Protein AF-A0A954GP31-F1 (afdb_monomer)

Solvent-accessible surface area (backbone atoms only — not comparable to full-atom values): 22226 Å² total; per-residue (Å²): 92,55,53,73,66,52,42,53,51,52,16,39,52,49,5,52,52,49,11,47,42,32,28,78,72,67,70,42,54,67,68,56,10,49,51,20,10,52,36,6,24,53,21,21,49,54,45,53,53,44,41,41,86,46,73,65,18,46,51,49,38,48,52,49,20,61,49,50,30,76,38,29,45,73,50,51,31,61,75,70,72,47,69,91,47,71,67,55,47,52,52,48,38,52,51,44,22,52,44,38,46,50,50,47,38,54,51,39,60,71,71,47,47,85,83,34,56,49,41,19,48,58,41,30,50,40,54,12,45,54,39,29,74,23,38,84,62,90,47,68,70,60,23,48,46,40,7,47,22,20,26,52,10,26,46,52,32,35,53,46,31,39,61,53,28,55,38,74,71,71,97,51,77,44,70,41,97,66,46,82,49,35,77,25,82,71,59,96,49,66,67,61,39,54,51,51,52,52,50,34,56,53,45,53,50,52,52,35,50,76,69,65,71,56,82,51,97,59,57,68,58,52,54,57,56,62,74,64,58,82,82,81,81,80,86,87,84,87,85,91,79,83,90,80,81,85,90,83,83,93,82,79,88,87,80,83,91,83,85,90,86,86,88,87,84,86,88,86,91,86,88,89,85,90,84,91,82,91,86,92,86,85,88,80,85,82,82,90,75,89,78,86,82,80,80,81,80,85,74,84,89,75,84,79,75,87,76,80,77,95,80,79,86,77,80,71,82,73,76,81,79,74,78,74,72,81,72,84,77,75,82,76,81,76,81,80,73,80,86,75,81,81,82,76,82,81,83,86,74,82,85,81,90,73,91,133

Mean predicted aligned error: 19.65 Å

Sequence (356 aa):
MASYREHVTFSSLLGVGYGALAVFGAGYTPQQGLLAGCLAGIGGMLPDLDLPTGKPGKEIFSLTAAVAPLILVGRVLKAFQLPNDAETTMLCVVVMYLAIRYGMAALVARFSSHRGMFHSIPALIIAGELVYLGYPSGLTTVKLLMGGGVAIGFLSHLILDEIWSIRWNGVVPDLKKSSGTAMKFVGEKFVPNALTFAILATASFFVLDEAGLLTRPGDASSNMAEESAPQEATSDAPLLRQATLPEEFLDAPATSLGAPHAEMQTPDVLLPTETELGAPSPSTPPLFQPTPATRPVPAPTTIPEPTPSLENVFSVPRPSRTVEQPTPIAPEPMPQQPIVPMQIPMNGGSPDLRQL

pLDDT: mean 72.19, std 23.64, range [29.06, 98.38]

Nearest PDB structures (foldseek):
  6iz0-assembly1_A  TM=1.833E-01  e=8.874E-01  Gallus gallus

Foldseek 3Di:
DPDPVCLLVQQLVVLLVLLCCCCPVVPDDNVLSNLLSVLSSLLSLQLVCLPLPDPSVLVNLLVCLQVVLVLALVVVCVVVVHDPDPVRSVVSSVVSSCCSNPVVSVVSVVPGDVLFCSLELLVLLLQLLSQLVRHPDLDSVSSNSNSVSSSNSNVSNLVVVQVVQWDPPDPDIDGDPCHPSNHDLAGPDPVSNVVSVVSSVVSVVVNCVSVVVDDDPCNVVVVVVVVPDDDDDDDDDDDDDDDDDDDDDPDDDDDDDDDDDDDDDDDDDDDDDDDDDDDDDDDDDDDDDDDDDDDDDDDDDDDDDDDDDPPPDDPPPDPPPPPDDPDPDDDDDDDDDPDDDDDDPPPDDDDDPDDD

Radius of gyration: 43.59 Å; Cα contacts (8 Å, |Δi|>4): 306; chains: 1; bounding box: 98×84×168 Å

Structure (mmCIF, N/CA/C/O backbone):
data_AF-A0A954GP31-F1
#
_entry.id   AF-A0A954GP31-F1
#
loop_
_atom_site.group_PDB
_atom_site.id
_atom_site.type_symbol
_atom_site.label_atom_id
_atom_site.label_alt_id
_atom_site.label_comp_id
_atom_site.label_asym_id
_atom_site.label_entity_id
_atom_site.label_seq_id
_atom_site.pdbx_PDB_ins_code
_atom_site.Cartn_x
_atom_site.Cartn_y
_atom_site.Cartn_z
_atom_site.occupancy
_atom_site.B_iso_or_equiv
_atom_site.auth_seq_id
_atom_site.auth_comp_id
_atom_site.auth_asym_id
_atom_site.auth_atom_id
_atom_site.pdbx_PDB_model_num
ATOM 1 N N . MET A 1 1 ? 16.078 1.831 -12.144 1.00 59.56 1 MET A N 1
ATOM 2 C CA . MET A 1 1 ? 16.422 1.013 -10.963 1.00 59.56 1 MET A CA 1
ATOM 3 C C . MET A 1 1 ? 17.597 1.639 -10.292 1.00 59.56 1 MET A C 1
ATOM 5 O O . MET A 1 1 ? 18.723 1.509 -10.767 1.00 59.56 1 MET A O 1
ATOM 9 N N . ALA A 1 2 ? 17.257 2.371 -9.237 1.00 67.25 2 ALA A N 1
ATOM 10 C CA . ALA A 1 2 ? 18.163 2.653 -8.143 1.00 67.25 2 ALA A CA 1
ATOM 11 C C . ALA A 1 2 ? 18.519 1.312 -7.465 1.00 67.25 2 ALA A C 1
ATOM 13 O O . ALA A 1 2 ? 17.917 0.270 -7.759 1.00 67.25 2 ALA A O 1
ATOM 14 N N . SER A 1 3 ? 19.501 1.289 -6.571 1.00 82.25 3 SER A N 1
ATOM 15 C CA . SER A 1 3 ? 19.731 0.087 -5.768 1.00 82.25 3 SER A CA 1
ATOM 16 C C . SER A 1 3 ? 18.599 -0.113 -4.753 1.00 82.25 3 SER A C 1
ATOM 18 O O . SER A 1 3 ? 18.007 0.846 -4.259 1.00 82.25 3 SER A O 1
ATOM 20 N N . TYR A 1 4 ? 18.326 -1.364 -4.367 1.00 82.88 4 TYR A N 1
ATOM 21 C CA . TYR A 1 4 ? 17.371 -1.681 -3.290 1.00 82.88 4 TYR A CA 1
ATOM 22 C C . TYR A 1 4 ? 17.639 -0.854 -2.015 1.00 82.88 4 TYR A C 1
ATOM 24 O O . TYR A 1 4 ? 16.714 -0.376 -1.366 1.00 82.88 4 TYR A O 1
ATOM 32 N N . ARG A 1 5 ? 18.917 -0.591 -1.701 1.00 88.31 5 ARG A N 1
ATOM 33 C CA . ARG A 1 5 ? 19.320 0.243 -0.558 1.00 88.31 5 ARG A CA 1
ATOM 34 C C . ARG A 1 5 ? 18.933 1.713 -0.730 1.00 88.31 5 ARG A C 1
ATOM 36 O O . ARG A 1 5 ? 18.537 2.330 0.256 1.00 88.31 5 ARG A O 1
ATOM 43 N N . GLU A 1 6 ? 19.030 2.270 -1.937 1.00 89.62 6 GLU A N 1
ATOM 44 C CA . GLU A 1 6 ? 18.564 3.634 -2.231 1.00 89.62 6 GLU A CA 1
ATOM 45 C C . GLU A 1 6 ? 17.048 3.738 -2.054 1.00 89.62 6 GLU A C 1
ATOM 47 O O . GLU A 1 6 ? 16.594 4.625 -1.333 1.00 89.62 6 GLU A O 1
ATOM 52 N N . HIS A 1 7 ? 16.278 2.795 -2.612 1.00 90.12 7 HIS A N 1
ATOM 53 C CA . HIS A 1 7 ? 14.824 2.755 -2.437 1.00 90.12 7 HIS A CA 1
ATOM 54 C C . HIS A 1 7 ? 14.440 2.669 -0.947 1.00 90.12 7 HIS A C 1
ATOM 56 O O . HIS A 1 7 ? 13.667 3.508 -0.471 1.00 90.12 7 HIS A O 1
ATOM 62 N N . VAL A 1 8 ? 14.999 1.712 -0.186 1.00 91.31 8 VAL A N 1
ATOM 63 C CA . VAL A 1 8 ? 14.735 1.548 1.264 1.00 91.31 8 VAL A CA 1
ATOM 64 C C . VAL A 1 8 ? 15.058 2.832 2.029 1.00 91.31 8 VAL A C 1
ATOM 66 O O . VAL A 1 8 ? 14.247 3.294 2.829 1.00 91.31 8 VAL A O 1
ATOM 69 N N . THR A 1 9 ? 16.220 3.436 1.774 1.00 93.88 9 THR A N 1
ATOM 70 C CA . THR A 1 9 ? 16.665 4.636 2.498 1.00 93.88 9 THR A CA 1
ATOM 71 C C . THR A 1 9 ? 15.776 5.837 2.173 1.00 93.88 9 THR A C 1
ATOM 73 O O . THR A 1 9 ? 15.324 6.530 3.082 1.00 93.88 9 THR A O 1
ATOM 76 N N . PHE A 1 10 ? 15.480 6.065 0.889 1.00 95.19 10 PHE A N 1
ATOM 77 C CA . PHE A 1 10 ? 14.684 7.206 0.437 1.00 95.19 10 PHE A CA 1
ATOM 78 C C . PHE A 1 10 ? 13.235 7.130 0.928 1.00 95.19 10 PHE A C 1
ATOM 80 O O . PHE A 1 10 ? 12.738 8.092 1.509 1.00 95.19 10 PHE A O 1
ATOM 87 N N . SER A 1 11 ? 12.585 5.971 0.779 1.00 94.94 11 SER A N 1
ATOM 88 C CA . SER A 1 11 ? 11.214 5.757 1.265 1.00 94.94 11 SER A CA 1
ATOM 89 C C . SER A 1 11 ? 11.116 5.831 2.791 1.00 94.94 11 SER A C 1
ATOM 91 O O . SER A 1 11 ? 10.161 6.407 3.304 1.00 94.94 11 SER A O 1
ATOM 93 N N . SER A 1 12 ? 12.115 5.334 3.532 1.00 95.62 12 SER A N 1
ATOM 94 C CA . SER A 1 12 ? 12.140 5.432 4.999 1.00 95.62 12 SER A CA 1
ATOM 95 C C . SER A 1 12 ? 12.287 6.880 5.476 1.00 95.62 12 SER A C 1
ATOM 97 O O . SER A 1 12 ? 11.551 7.308 6.363 1.00 95.62 12 SER A O 1
ATOM 99 N N . LEU A 1 13 ? 13.189 7.662 4.869 1.00 97.69 13 LEU A N 1
ATOM 100 C CA . LEU A 1 13 ? 13.347 9.089 5.176 1.00 97.69 13 LEU A CA 1
ATOM 101 C C . LEU A 1 13 ? 12.087 9.888 4.820 1.00 97.69 13 LEU A C 1
ATOM 103 O O . LEU A 1 13 ? 11.625 10.704 5.619 1.00 97.69 13 LEU A O 1
ATOM 107 N N . LEU A 1 14 ? 11.497 9.615 3.654 1.00 97.81 14 LEU A N 1
ATOM 108 C CA . LEU A 1 14 ? 10.225 10.203 3.244 1.00 97.81 14 LEU A CA 1
ATOM 109 C C . LEU A 1 14 ? 9.089 9.813 4.203 1.00 97.81 14 LEU A C 1
ATOM 111 O O . LEU A 1 14 ? 8.265 10.659 4.532 1.00 97.81 14 LEU A O 1
ATOM 115 N N . GLY A 1 15 ? 9.073 8.578 4.709 1.00 97.69 15 GLY A N 1
ATOM 116 C CA . GLY A 1 15 ? 8.107 8.117 5.703 1.00 97.69 15 GLY A CA 1
ATOM 117 C C . GLY A 1 15 ? 8.230 8.845 7.041 1.00 97.69 15 GLY A C 1
ATOM 118 O O . GLY A 1 15 ? 7.219 9.279 7.591 1.00 97.69 15 GLY A O 1
ATOM 119 N N . VAL A 1 16 ? 9.453 9.080 7.529 1.00 98.06 16 VAL A N 1
ATOM 120 C CA . VAL A 1 16 ? 9.691 9.927 8.715 1.00 98.06 16 VAL A CA 1
ATOM 121 C C . VAL A 1 16 ? 9.171 11.349 8.480 1.00 98.06 16 VAL A C 1
ATOM 123 O O . VAL A 1 16 ? 8.457 11.883 9.328 1.00 98.06 16 VAL A O 1
ATOM 126 N N . GLY A 1 17 ? 9.460 11.940 7.315 1.00 98.19 17 GLY A N 1
ATOM 127 C CA . GLY A 1 17 ? 8.950 13.262 6.938 1.00 98.19 17 GLY A CA 1
ATOM 128 C C . GLY A 1 17 ? 7.420 13.320 6.855 1.00 98.19 17 GLY A C 1
ATOM 129 O O . GLY A 1 17 ? 6.811 14.245 7.387 1.00 98.19 17 GLY A O 1
ATOM 130 N N . TYR A 1 18 ? 6.789 12.310 6.250 1.00 98.38 18 TYR A N 1
ATOM 131 C CA . TYR A 1 18 ? 5.335 12.205 6.121 1.00 98.38 18 TYR A CA 1
ATOM 132 C C . TYR A 1 18 ? 4.646 12.059 7.483 1.00 98.38 18 TYR A C 1
ATOM 134 O O . TYR A 1 18 ? 3.689 12.775 7.773 1.00 98.38 18 TYR A O 1
ATOM 142 N N . GLY A 1 19 ? 5.171 11.188 8.351 1.00 98.06 19 GLY A N 1
ATOM 143 C CA . GLY A 1 19 ? 4.662 11.010 9.708 1.00 98.06 19 GLY A CA 1
ATOM 144 C C . GLY A 1 19 ? 4.814 12.267 10.566 1.00 98.06 19 GLY A C 1
ATOM 145 O O . GLY A 1 19 ? 3.869 12.661 11.248 1.00 98.06 19 GLY A O 1
ATOM 146 N N . ALA A 1 20 ? 5.960 12.951 10.484 1.00 98.19 20 ALA A N 1
ATOM 147 C CA . ALA A 1 20 ? 6.176 14.222 11.173 1.00 98.19 20 ALA A CA 1
ATOM 148 C C . ALA A 1 20 ? 5.228 15.324 10.665 1.00 98.19 20 ALA A C 1
ATOM 150 O O . ALA A 1 20 ? 4.632 16.036 11.472 1.00 98.19 20 ALA A O 1
ATOM 151 N N . LEU A 1 21 ? 5.029 15.433 9.346 1.00 98.06 21 LEU A N 1
ATOM 152 C CA . LEU A 1 21 ? 4.086 16.382 8.749 1.00 98.06 21 LEU A CA 1
ATOM 153 C C . LEU A 1 21 ? 2.638 16.093 9.173 1.00 98.06 21 LEU A C 1
ATOM 155 O O . LEU A 1 21 ? 1.889 17.027 9.449 1.00 98.06 21 LEU A O 1
ATOM 159 N N . ALA A 1 22 ? 2.251 14.820 9.285 1.00 98.00 22 ALA A N 1
ATOM 160 C CA . ALA A 1 22 ? 0.932 14.439 9.778 1.00 98.00 22 ALA A CA 1
ATOM 161 C C . ALA A 1 22 ? 0.698 14.931 11.220 1.00 98.00 22 ALA A C 1
ATOM 163 O O . ALA A 1 22 ? -0.331 15.544 11.497 1.00 98.00 22 ALA A O 1
ATOM 164 N N . VAL A 1 23 ? 1.660 14.727 12.127 1.00 98.25 23 VAL A N 1
ATOM 165 C CA . VAL A 1 23 ? 1.528 15.167 13.528 1.00 98.25 23 VAL A CA 1
ATOM 166 C C . VAL A 1 23 ? 1.583 16.691 13.644 1.00 98.25 23 VAL A C 1
ATOM 168 O O . VAL A 1 23 ? 0.653 17.307 14.158 1.00 98.25 23 VAL A O 1
ATOM 171 N N . PHE A 1 24 ? 2.658 17.314 13.157 1.00 98.06 24 PHE A N 1
ATOM 172 C CA . PHE A 1 24 ? 2.945 18.726 13.427 1.00 98.06 24 PHE A CA 1
ATOM 173 C C . PHE A 1 24 ? 2.285 19.700 12.444 1.00 98.06 24 PHE A C 1
ATOM 175 O O . PHE A 1 24 ? 2.035 20.844 12.809 1.00 98.06 24 PHE A O 1
ATOM 182 N N . GLY A 1 25 ? 2.014 19.272 11.207 1.00 96.81 25 GLY A N 1
ATOM 183 C CA . GLY A 1 25 ? 1.403 20.111 10.169 1.00 96.81 25 GLY A CA 1
ATOM 184 C C . GLY A 1 25 ? -0.104 19.908 9.996 1.00 96.81 25 GLY A C 1
ATOM 185 O O . GLY A 1 25 ? -0.793 20.850 9.619 1.00 96.81 25 GLY A O 1
ATOM 186 N N . ALA A 1 26 ? -0.620 18.705 10.273 1.00 96.19 26 ALA A N 1
ATOM 187 C CA . ALA A 1 26 ? -2.034 18.361 10.079 1.00 96.19 26 ALA A CA 1
ATOM 188 C C . ALA A 1 26 ? -2.777 17.943 11.367 1.00 96.19 26 ALA A C 1
ATOM 190 O O . ALA A 1 26 ? -3.968 17.646 11.307 1.00 96.19 26 ALA A O 1
ATOM 191 N N . GLY A 1 27 ? -2.111 17.938 12.528 1.00 96.62 27 GLY A N 1
ATOM 192 C CA . GLY A 1 27 ? -2.752 17.723 13.832 1.00 96.62 27 GLY A CA 1
ATOM 193 C C . GLY A 1 27 ? -3.205 16.287 14.119 1.00 96.62 27 GLY A C 1
ATOM 194 O O . GLY A 1 27 ? -4.007 16.074 15.028 1.00 96.62 27 GLY A O 1
ATOM 195 N N . TYR A 1 28 ? -2.715 15.292 13.371 1.00 98.06 28 TYR A N 1
ATOM 196 C CA . TYR A 1 28 ? -2.981 13.885 13.679 1.00 98.06 28 TYR A CA 1
ATOM 197 C C . TYR A 1 28 ? -2.263 13.448 14.963 1.00 98.06 28 TYR A C 1
ATOM 199 O O . TYR A 1 28 ? -1.236 14.002 15.355 1.00 98.06 28 TYR A O 1
ATOM 207 N N . THR A 1 29 ? -2.770 12.399 15.614 1.00 98.06 29 THR A N 1
ATOM 208 C CA . THR A 1 29 ? -2.121 11.857 16.820 1.00 98.06 29 THR A CA 1
ATOM 209 C C . THR A 1 29 ? -0.717 11.307 16.508 1.00 98.06 29 THR A C 1
ATOM 211 O O . THR A 1 29 ? -0.494 10.800 15.401 1.00 98.06 29 THR A O 1
ATOM 214 N N . PRO A 1 30 ? 0.230 11.315 17.470 1.00 98.06 30 PRO A N 1
ATOM 215 C CA . PRO A 1 30 ? 1.564 10.740 17.278 1.00 98.06 30 PRO A CA 1
ATOM 216 C C . PRO A 1 30 ? 1.549 9.287 16.784 1.00 98.06 30 PRO A C 1
ATOM 218 O O . PRO A 1 30 ? 2.370 8.905 15.955 1.00 98.06 30 PRO A O 1
ATOM 221 N N . GLN A 1 31 ? 0.580 8.488 17.238 1.00 97.94 31 GLN A N 1
ATOM 222 C CA . GLN A 1 31 ? 0.387 7.100 16.818 1.00 97.94 31 GLN A CA 1
ATOM 223 C C . GLN A 1 31 ? -0.055 7.010 15.351 1.00 97.94 31 GLN A C 1
ATOM 225 O O . GLN A 1 31 ? 0.470 6.189 14.602 1.00 97.94 31 GLN A O 1
ATOM 230 N N . GLN A 1 32 ? -0.988 7.868 14.920 1.00 97.75 32 GLN A N 1
ATOM 231 C CA . GLN A 1 32 ? -1.423 7.934 13.522 1.00 97.75 32 GLN A CA 1
ATOM 232 C C . GLN A 1 32 ? -0.281 8.377 12.604 1.00 97.75 32 GLN A C 1
ATOM 234 O O . GLN A 1 32 ? -0.061 7.743 11.577 1.00 97.75 32 GLN A O 1
ATOM 239 N N . GLY A 1 33 ? 0.473 9.414 12.982 1.00 98.12 33 GLY A N 1
ATOM 240 C CA . GLY A 1 33 ? 1.629 9.873 12.209 1.00 98.12 33 GLY A CA 1
ATOM 241 C C . GLY A 1 33 ? 2.740 8.825 12.116 1.00 98.12 33 GLY A C 1
ATOM 242 O O . GLY A 1 33 ? 3.261 8.588 11.028 1.00 98.12 33 GLY A O 1
ATOM 243 N N . LEU A 1 34 ? 3.058 8.137 13.218 1.00 98.00 34 LEU A N 1
ATOM 244 C CA . LEU A 1 34 ? 4.044 7.052 13.222 1.00 98.00 34 LEU A CA 1
ATOM 245 C C . LEU A 1 34 ? 3.623 5.899 12.300 1.00 98.00 34 LEU A C 1
ATOM 247 O O . LEU A 1 34 ? 4.408 5.481 11.452 1.00 98.00 34 LEU A O 1
ATOM 251 N N . LEU A 1 35 ? 2.379 5.420 12.417 1.00 97.81 35 LEU A N 1
ATOM 252 C CA . LEU A 1 35 ? 1.856 4.353 11.559 1.00 97.81 35 LEU A CA 1
ATOM 253 C C . LEU A 1 35 ? 1.831 4.773 10.083 1.00 97.81 35 LEU A C 1
ATOM 255 O O . LEU A 1 35 ? 2.278 4.009 9.232 1.00 97.81 35 LEU A O 1
ATOM 259 N N . ALA A 1 36 ? 1.394 5.998 9.782 1.00 98.12 36 ALA A N 1
ATOM 260 C CA . ALA A 1 36 ? 1.384 6.542 8.427 1.00 98.12 36 ALA A CA 1
ATOM 261 C C . ALA A 1 36 ? 2.799 6.658 7.831 1.00 98.12 36 ALA A C 1
ATOM 263 O O . ALA A 1 36 ? 3.006 6.343 6.660 1.00 98.12 36 ALA A O 1
ATOM 264 N N . GLY A 1 37 ? 3.789 7.048 8.641 1.00 98.00 37 GLY A N 1
ATOM 265 C CA . GLY A 1 37 ? 5.194 7.099 8.242 1.00 98.00 37 GLY A CA 1
ATOM 266 C C . GLY A 1 37 ? 5.805 5.716 7.993 1.00 98.00 37 GLY A C 1
ATOM 267 O O . GLY A 1 37 ? 6.472 5.511 6.978 1.00 98.00 37 GLY A O 1
ATOM 268 N N . CYS A 1 38 ? 5.523 4.736 8.859 1.00 97.25 38 CYS A N 1
ATOM 269 C CA . CYS A 1 38 ? 5.912 3.339 8.636 1.00 97.25 38 CYS A CA 1
ATOM 270 C C . CYS A 1 38 ? 5.281 2.777 7.354 1.00 97.25 38 CYS A C 1
ATOM 272 O O . CYS A 1 38 ? 5.969 2.147 6.551 1.00 97.25 38 CYS A O 1
ATOM 274 N N . LEU A 1 39 ? 3.991 3.044 7.135 1.00 97.88 39 LEU A N 1
ATOM 275 C CA . LEU A 1 39 ? 3.274 2.652 5.925 1.00 97.88 39 LEU A CA 1
ATOM 276 C C . LEU A 1 39 ? 3.846 3.312 4.667 1.00 97.88 39 LEU A C 1
ATOM 278 O O . LEU A 1 39 ? 3.984 2.632 3.657 1.00 97.88 39 LEU A O 1
ATOM 282 N N . ALA A 1 40 ? 4.257 4.579 4.718 1.00 97.88 40 ALA A N 1
ATOM 283 C CA . ALA A 1 40 ? 4.939 5.231 3.601 1.00 97.88 40 ALA A CA 1
ATOM 284 C C . ALA A 1 40 ? 6.309 4.596 3.288 1.00 97.88 40 ALA A C 1
ATOM 286 O O . ALA A 1 40 ? 6.610 4.330 2.122 1.00 97.88 40 ALA A O 1
ATOM 287 N N . GLY A 1 41 ? 7.104 4.257 4.309 1.00 96.50 41 GLY A N 1
ATOM 288 C CA . GLY A 1 41 ? 8.362 3.523 4.121 1.00 96.50 41 GLY A CA 1
ATOM 289 C C . GLY A 1 41 ? 8.153 2.152 3.464 1.00 96.50 41 GLY A C 1
ATOM 290 O O . GLY A 1 41 ? 8.795 1.830 2.466 1.00 96.50 41 GLY A O 1
ATOM 291 N N . ILE A 1 42 ? 7.191 1.369 3.963 1.00 95.75 42 ILE A N 1
ATOM 292 C CA . ILE A 1 42 ? 6.813 0.065 3.386 1.00 95.75 42 ILE A CA 1
ATOM 293 C C . ILE A 1 42 ? 6.236 0.233 1.972 1.00 95.75 42 ILE A C 1
ATOM 295 O O . ILE A 1 42 ? 6.541 -0.559 1.082 1.00 95.75 42 ILE A O 1
ATOM 299 N N . GLY A 1 43 ? 5.435 1.277 1.745 1.00 95.94 43 GLY A N 1
ATOM 300 C CA . GLY A 1 43 ? 4.789 1.580 0.469 1.00 95.94 43 GLY A CA 1
ATOM 301 C C . GLY A 1 43 ? 5.785 1.765 -0.671 1.00 95.94 43 GLY A C 1
ATOM 302 O O . GLY A 1 43 ? 5.548 1.280 -1.775 1.00 95.94 43 GLY A O 1
ATOM 303 N N . GLY A 1 44 ? 6.947 2.360 -0.388 1.00 94.38 44 GLY A N 1
ATOM 304 C CA . GLY A 1 44 ? 8.041 2.460 -1.355 1.00 94.38 44 GLY A CA 1
ATOM 305 C C . GLY A 1 44 ? 8.676 1.126 -1.748 1.00 94.38 44 GLY A C 1
ATOM 306 O O . GLY A 1 44 ? 9.349 1.067 -2.773 1.00 94.38 44 GLY A O 1
ATOM 307 N N . MET A 1 45 ? 8.478 0.052 -0.978 1.00 92.81 45 MET A N 1
ATOM 308 C CA . MET A 1 45 ? 8.993 -1.286 -1.306 1.00 92.81 45 MET A CA 1
ATOM 309 C C . MET A 1 45 ? 7.984 -2.132 -2.090 1.00 92.81 45 MET A C 1
ATOM 311 O O . MET A 1 45 ? 8.367 -3.123 -2.704 1.00 92.81 45 MET A O 1
ATOM 315 N N . LEU A 1 46 ? 6.700 -1.758 -2.104 1.00 92.31 46 LEU A N 1
ATOM 316 C CA . LEU A 1 46 ? 5.646 -2.529 -2.774 1.00 92.31 46 LEU A CA 1
ATOM 317 C C . LEU A 1 46 ? 5.855 -2.763 -4.288 1.00 92.31 46 LEU A C 1
ATOM 319 O O . LEU A 1 46 ? 5.484 -3.849 -4.733 1.00 92.31 46 LEU A O 1
ATOM 323 N N . PRO A 1 47 ? 6.440 -1.847 -5.093 1.00 90.75 47 PRO A N 1
ATOM 324 C CA . PRO A 1 47 ? 6.653 -2.102 -6.525 1.00 90.75 47 PRO A CA 1
ATOM 325 C C . PRO A 1 47 ? 7.554 -3.317 -6.801 1.00 90.75 47 PRO A C 1
ATOM 327 O O . PRO A 1 47 ? 7.287 -4.096 -7.715 1.00 90.75 47 PRO A O 1
ATOM 330 N N . ASP A 1 48 ? 8.565 -3.539 -5.953 1.00 88.25 48 ASP A N 1
ATOM 331 C CA . ASP A 1 48 ? 9.543 -4.630 -6.083 1.00 88.25 48 ASP A CA 1
ATOM 332 C C . ASP A 1 48 ? 8.946 -6.032 -5.814 1.00 88.25 48 ASP A C 1
ATOM 334 O O . ASP A 1 48 ? 9.614 -7.050 -6.034 1.00 88.25 48 ASP A O 1
ATOM 338 N N . LEU A 1 49 ? 7.669 -6.122 -5.409 1.00 86.56 49 LEU A N 1
ATOM 339 C CA . LEU A 1 49 ? 6.916 -7.384 -5.360 1.00 86.56 49 LEU A CA 1
ATOM 340 C C . LEU A 1 49 ? 6.794 -8.063 -6.742 1.00 86.56 49 LEU A C 1
ATOM 342 O O . LEU A 1 49 ? 6.499 -9.253 -6.802 1.00 86.56 49 LEU A O 1
ATOM 346 N N . ASP A 1 50 ? 7.086 -7.366 -7.845 1.00 83.12 50 ASP A N 1
ATOM 347 C CA . ASP A 1 50 ? 7.204 -7.934 -9.201 1.00 83.12 50 ASP A CA 1
ATOM 348 C C . ASP A 1 50 ? 8.240 -9.090 -9.288 1.00 83.12 50 ASP A C 1
ATOM 350 O O . ASP A 1 50 ? 8.146 -9.958 -10.156 1.00 83.12 50 ASP A O 1
ATOM 354 N N . LEU A 1 51 ? 9.223 -9.152 -8.371 1.00 75.94 51 LEU A N 1
ATOM 355 C CA . LEU A 1 51 ? 10.366 -10.085 -8.431 1.00 75.94 51 LEU A CA 1
ATOM 356 C C . LEU A 1 51 ? 10.475 -11.064 -7.238 1.00 75.94 51 LEU A C 1
ATOM 358 O O . LEU A 1 51 ? 11.504 -11.108 -6.554 1.00 75.94 51 LEU A O 1
ATOM 362 N N . PRO A 1 52 ? 9.472 -11.937 -7.011 1.00 69.38 52 PRO A N 1
ATOM 363 C CA . PRO A 1 52 ? 9.392 -12.830 -5.843 1.00 69.38 52 PRO A CA 1
ATOM 364 C C . PRO A 1 52 ? 10.508 -13.882 -5.726 1.00 69.38 52 PRO A C 1
ATOM 366 O O . PRO A 1 52 ? 10.651 -14.515 -4.679 1.00 69.38 52 PRO A O 1
ATOM 369 N N . THR A 1 53 ? 11.288 -14.140 -6.779 1.00 74.94 53 THR A N 1
ATOM 370 C CA . THR A 1 53 ? 12.305 -15.208 -6.783 1.00 74.94 53 THR A CA 1
ATOM 371 C C . THR A 1 53 ? 13.636 -14.788 -6.150 1.00 74.94 53 THR A C 1
ATOM 373 O O . THR A 1 53 ? 14.334 -15.641 -5.589 1.00 74.94 53 THR A O 1
ATOM 376 N N . GLY A 1 54 ? 13.979 -13.496 -6.196 1.00 81.19 54 GLY A N 1
ATOM 377 C CA . GLY A 1 54 ? 15.212 -12.940 -5.627 1.00 81.19 54 GLY A CA 1
ATOM 378 C C . GLY A 1 54 ? 15.179 -12.817 -4.099 1.00 81.19 54 GLY A C 1
ATOM 379 O O . GLY A 1 54 ? 14.116 -12.866 -3.485 1.00 81.19 54 GLY A O 1
ATOM 380 N N . LYS A 1 55 ? 16.347 -12.623 -3.463 1.00 84.88 55 LYS A N 1
ATOM 381 C CA . LYS A 1 55 ? 16.417 -12.373 -2.007 1.00 84.88 55 LYS A CA 1
ATOM 382 C C . LYS A 1 55 ? 15.609 -11.127 -1.582 1.00 84.88 55 LYS A C 1
ATOM 384 O O . LYS A 1 55 ? 14.757 -11.299 -0.715 1.00 84.88 55 LYS A O 1
ATOM 389 N N . PRO A 1 56 ? 15.749 -9.944 -2.229 1.00 84.50 56 PRO A N 1
ATOM 390 C CA . PRO A 1 56 ? 14.989 -8.754 -1.833 1.00 84.50 56 PRO A CA 1
ATOM 391 C C . PRO A 1 56 ? 13.478 -8.953 -1.984 1.00 84.50 56 PRO A C 1
ATOM 393 O O . PRO A 1 56 ? 12.741 -8.739 -1.031 1.00 84.50 56 PRO A O 1
ATOM 396 N N . GLY A 1 57 ? 13.006 -9.486 -3.118 1.00 84.81 57 GLY A N 1
ATOM 397 C CA . GLY A 1 57 ? 11.582 -9.791 -3.302 1.00 84.81 57 GLY A CA 1
ATOM 398 C C . GLY A 1 57 ? 11.041 -10.742 -2.229 1.00 84.81 57 GLY A C 1
ATOM 399 O O . GLY A 1 57 ? 9.984 -10.491 -1.654 1.00 84.81 57 GLY A O 1
ATOM 400 N N . LYS A 1 58 ? 11.794 -11.790 -1.857 1.00 88.88 58 LYS A N 1
ATOM 401 C CA . LYS A 1 58 ? 11.418 -12.673 -0.738 1.00 88.88 58 LYS A CA 1
ATOM 402 C C . LYS A 1 58 ? 11.367 -11.956 0.608 1.00 88.88 58 LYS A C 1
ATOM 404 O O . LYS A 1 58 ? 10.560 -12.374 1.433 1.00 88.88 5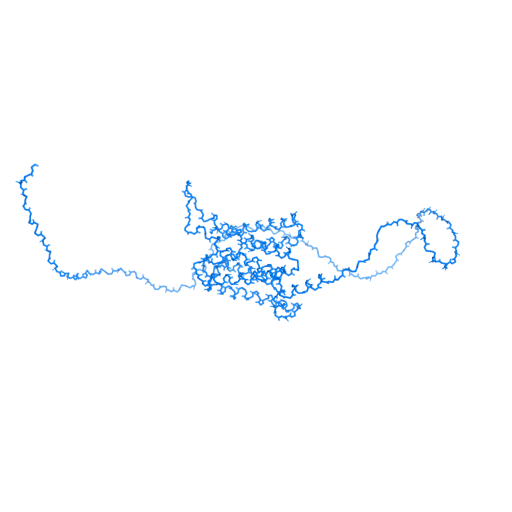8 LYS A O 1
ATOM 409 N N . GLU A 1 59 ? 12.190 -10.945 0.856 1.00 91.12 59 GLU A N 1
ATOM 410 C CA . GLU A 1 59 ? 12.147 -10.139 2.083 1.00 91.12 59 GLU A CA 1
ATOM 411 C C . GLU A 1 59 ? 10.928 -9.207 2.087 1.00 91.12 59 GLU A C 1
ATOM 413 O O . GLU A 1 59 ? 10.170 -9.199 3.057 1.00 91.12 59 GLU A O 1
ATOM 418 N N . ILE A 1 60 ? 10.654 -8.523 0.973 1.00 90.75 60 ILE A N 1
ATOM 419 C CA . ILE A 1 60 ? 9.498 -7.626 0.830 1.00 90.75 60 ILE A CA 1
ATOM 420 C C . ILE A 1 60 ? 8.188 -8.416 0.962 1.00 90.75 60 ILE A C 1
ATOM 422 O O . ILE A 1 60 ? 7.328 -8.029 1.747 1.00 90.75 60 ILE A O 1
ATOM 426 N N . PHE A 1 61 ? 8.062 -9.592 0.333 1.00 91.44 61 PHE A N 1
ATOM 427 C CA . PHE A 1 61 ? 6.906 -10.474 0.553 1.00 91.44 61 PHE A CA 1
ATOM 428 C C . PHE A 1 61 ? 6.766 -10.951 2.011 1.00 91.44 61 PHE A C 1
ATOM 430 O O . PHE A 1 61 ? 5.643 -11.205 2.438 1.00 91.44 61 PHE A O 1
ATOM 437 N N . SER A 1 62 ? 7.852 -11.090 2.789 1.00 93.00 62 SER A N 1
ATOM 438 C CA . SER A 1 62 ? 7.740 -11.376 4.234 1.00 93.00 62 SER A CA 1
ATOM 439 C C . SER A 1 62 ? 7.143 -10.187 4.977 1.00 93.00 62 SER A C 1
ATOM 441 O O . SER A 1 62 ? 6.278 -10.371 5.829 1.00 93.00 62 SER A O 1
ATOM 443 N N . LEU A 1 63 ? 7.610 -8.978 4.656 1.00 93.94 63 LEU A N 1
ATOM 444 C CA . LEU A 1 63 ? 7.180 -7.735 5.286 1.00 93.94 63 LEU A CA 1
ATOM 445 C C . LEU A 1 63 ? 5.710 -7.430 4.964 1.00 93.94 63 LEU A C 1
ATOM 447 O O . LEU A 1 63 ? 4.920 -7.189 5.874 1.00 93.94 63 LEU A O 1
ATOM 451 N N . THR A 1 64 ? 5.310 -7.545 3.694 1.00 93.88 64 THR A N 1
ATOM 452 C CA . THR A 1 64 ? 3.908 -7.429 3.272 1.00 93.88 64 THR A CA 1
ATOM 453 C C . THR A 1 64 ? 3.038 -8.501 3.930 1.00 93.88 64 THR A C 1
ATOM 455 O O . THR A 1 64 ? 1.969 -8.171 4.435 1.00 93.88 64 THR A O 1
ATOM 458 N N . ALA A 1 65 ? 3.494 -9.759 4.002 1.00 95.31 65 ALA A N 1
ATOM 459 C CA . ALA A 1 65 ? 2.757 -10.825 4.685 1.00 95.31 65 ALA A CA 1
ATOM 460 C C . ALA A 1 65 ? 2.616 -10.597 6.198 1.00 95.31 65 ALA A C 1
ATOM 462 O O . ALA A 1 65 ? 1.629 -11.043 6.770 1.00 95.31 65 ALA A O 1
ATOM 463 N N . ALA A 1 66 ? 3.560 -9.910 6.847 1.00 95.50 66 ALA A N 1
ATOM 464 C CA . ALA A 1 66 ? 3.474 -9.567 8.266 1.00 95.50 66 ALA A CA 1
ATOM 465 C C . ALA A 1 66 ? 2.540 -8.374 8.534 1.00 95.50 66 ALA A C 1
ATOM 467 O O . ALA A 1 66 ? 1.781 -8.394 9.497 1.00 95.50 66 ALA A O 1
ATOM 468 N N . VAL A 1 67 ? 2.577 -7.340 7.686 1.00 95.56 67 VAL A N 1
ATOM 469 C CA . VAL A 1 67 ? 1.856 -6.076 7.922 1.00 95.56 67 VAL A CA 1
ATOM 470 C C . VAL A 1 67 ? 0.430 -6.097 7.369 1.00 95.56 67 VAL A C 1
ATOM 472 O O . VAL A 1 67 ? -0.489 -5.626 8.036 1.00 95.56 67 VAL A O 1
ATOM 475 N N . ALA A 1 68 ? 0.205 -6.661 6.178 1.00 95.50 68 ALA A N 1
ATOM 476 C CA . ALA A 1 68 ? -1.112 -6.630 5.539 1.00 95.50 68 ALA A CA 1
ATOM 477 C C . ALA A 1 68 ? -2.224 -7.322 6.360 1.00 95.50 68 ALA A C 1
ATOM 479 O O . ALA A 1 68 ? -3.312 -6.748 6.436 1.00 95.50 68 ALA A O 1
ATOM 480 N N . PRO A 1 69 ? -2.005 -8.470 7.040 1.00 96.19 69 PRO A N 1
ATOM 481 C CA . PRO A 1 69 ? -3.021 -9.057 7.914 1.00 96.19 69 PRO A CA 1
ATOM 482 C C . PRO A 1 69 ? -3.423 -8.154 9.082 1.00 96.19 69 PRO A C 1
ATOM 484 O O . PRO A 1 69 ? -4.600 -8.106 9.415 1.00 96.19 69 PRO A O 1
ATOM 487 N N . LEU A 1 70 ? -2.488 -7.394 9.663 1.00 94.75 70 LEU A N 1
ATOM 488 C CA . LEU A 1 70 ? -2.781 -6.481 10.779 1.00 94.75 70 LEU A CA 1
ATOM 489 C C . LEU A 1 70 ? -3.713 -5.335 10.360 1.00 94.75 70 LEU A C 1
ATOM 491 O O . LEU A 1 70 ? -4.510 -4.861 11.162 1.00 94.75 70 LEU A O 1
ATOM 495 N N . ILE A 1 71 ? -3.631 -4.914 9.095 1.00 94.75 71 ILE A N 1
ATOM 496 C CA . ILE A 1 71 ? -4.539 -3.926 8.502 1.00 94.75 71 ILE A CA 1
ATOM 497 C C . ILE A 1 71 ? -5.886 -4.583 8.167 1.00 94.75 71 ILE A C 1
ATOM 499 O O . ILE A 1 71 ? -6.938 -4.036 8.476 1.00 94.75 71 ILE A O 1
ATOM 503 N N . LEU A 1 72 ? -5.855 -5.756 7.528 1.00 95.19 72 LEU A N 1
ATOM 504 C CA . LEU A 1 72 ? -7.014 -6.360 6.866 1.00 95.19 72 LEU A CA 1
ATOM 505 C C . LEU A 1 72 ? -7.878 -7.267 7.758 1.00 95.19 72 LEU A C 1
ATOM 507 O O . LEU A 1 72 ? -9.027 -7.517 7.395 1.00 95.19 72 LEU A O 1
ATOM 511 N N . VAL A 1 73 ? -7.381 -7.775 8.893 1.00 95.62 73 VAL A N 1
ATOM 512 C CA . VAL A 1 73 ? -8.073 -8.821 9.676 1.00 95.62 73 VAL A CA 1
ATOM 513 C C . VAL A 1 73 ? -9.501 -8.428 10.068 1.00 95.62 73 VAL A C 1
ATOM 515 O O . VAL A 1 73 ? -10.423 -9.204 9.835 1.00 95.62 73 VAL A O 1
ATOM 518 N N . GLY A 1 74 ? -9.732 -7.197 10.538 1.00 93.06 74 GLY A N 1
ATOM 519 C CA . GLY A 1 74 ? -11.080 -6.731 10.895 1.00 93.06 74 GLY A CA 1
ATOM 520 C C . GLY A 1 74 ? -12.059 -6.707 9.710 1.00 93.06 74 GLY A C 1
ATOM 521 O O . GLY A 1 74 ? -13.249 -6.977 9.879 1.00 93.06 74 GLY A O 1
ATOM 522 N N . ARG A 1 75 ? -11.564 -6.448 8.490 1.00 92.38 75 ARG A N 1
ATOM 523 C CA . ARG A 1 75 ? -12.362 -6.527 7.254 1.00 92.38 75 ARG A CA 1
ATOM 524 C C . ARG A 1 75 ? -12.653 -7.975 6.873 1.00 92.38 75 ARG A C 1
ATOM 526 O O . ARG A 1 75 ? -13.787 -8.276 6.517 1.00 92.38 75 ARG A O 1
ATOM 533 N N . VAL A 1 76 ? -11.663 -8.861 6.985 1.00 94.25 76 VAL A N 1
ATOM 534 C CA . VAL A 1 76 ? -11.800 -10.295 6.677 1.00 94.25 76 VAL A CA 1
ATOM 535 C C . VAL A 1 76 ? -12.790 -10.972 7.625 1.00 94.25 76 VAL A C 1
ATOM 537 O O . VAL A 1 76 ? -13.719 -11.619 7.149 1.00 94.25 76 VAL A O 1
ATOM 540 N N . LEU A 1 77 ? -12.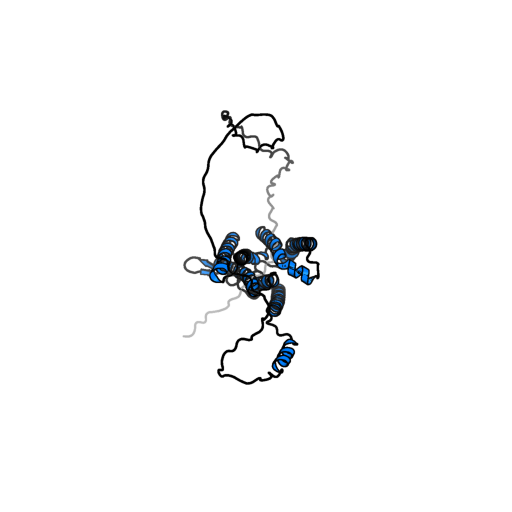674 -10.755 8.940 1.00 95.19 77 LEU A N 1
ATOM 541 C CA . LEU A 1 77 ? -13.615 -11.302 9.924 1.00 95.19 77 LEU A CA 1
ATOM 542 C C . LEU A 1 77 ? -15.060 -10.875 9.611 1.00 95.19 77 LEU A C 1
ATOM 544 O O . LEU A 1 77 ? -15.950 -11.720 9.525 1.00 95.19 77 LEU A O 1
ATOM 548 N N . LYS A 1 78 ? -15.286 -9.584 9.319 1.00 93.19 78 LYS A N 1
ATOM 549 C CA . LYS A 1 78 ? -16.603 -9.063 8.913 1.00 93.19 78 LYS A CA 1
ATOM 550 C C . LYS A 1 78 ? -17.103 -9.679 7.594 1.00 93.19 78 LYS A C 1
ATOM 552 O O . LYS A 1 78 ? -18.274 -10.046 7.497 1.00 93.19 78 LYS A O 1
ATOM 557 N N . ALA A 1 79 ? -16.232 -9.800 6.590 1.00 92.56 79 ALA A N 1
ATOM 558 C CA . ALA A 1 79 ? -16.574 -10.305 5.259 1.00 92.56 79 ALA A CA 1
ATOM 559 C C . ALA A 1 79 ? -16.958 -11.795 5.245 1.00 92.56 79 ALA A C 1
ATOM 561 O O . ALA A 1 79 ? -17.803 -12.187 4.444 1.00 92.56 79 ALA A O 1
ATOM 562 N N . PHE A 1 80 ? -16.392 -12.598 6.151 1.00 94.56 80 PHE A N 1
ATOM 563 C CA . PHE A 1 80 ? -16.712 -14.023 6.318 1.00 94.56 80 PHE A CA 1
ATOM 564 C C . PHE A 1 80 ? -17.661 -14.317 7.497 1.00 94.56 80 PHE A C 1
ATOM 566 O O . PHE A 1 80 ? -17.875 -15.481 7.824 1.00 94.56 80 PHE A O 1
ATOM 573 N N . GLN A 1 81 ? -18.221 -13.281 8.140 1.00 95.19 81 GLN A N 1
ATOM 574 C CA . GLN A 1 81 ? -19.087 -13.381 9.328 1.00 95.19 81 GLN A CA 1
ATOM 575 C C . GLN A 1 81 ? -18.457 -14.209 10.468 1.00 95.19 81 GLN A C 1
ATOM 577 O O . GLN A 1 81 ? -19.149 -14.904 11.213 1.00 95.19 81 GLN A O 1
ATOM 582 N N . LEU A 1 82 ? -17.132 -14.134 10.604 1.00 94.81 82 LEU A N 1
ATOM 583 C CA . LEU A 1 82 ? -16.386 -14.847 11.635 1.00 94.81 82 LEU A CA 1
ATOM 584 C C . LEU A 1 82 ? -16.482 -14.119 12.987 1.00 94.81 82 LEU A C 1
ATOM 586 O O . LEU A 1 82 ? -16.516 -12.883 13.016 1.00 94.81 82 LEU A O 1
ATOM 590 N N . PRO A 1 83 ? -16.479 -14.857 14.112 1.00 94.38 83 PRO A N 1
ATOM 591 C CA . PRO A 1 83 ? -16.363 -14.272 15.443 1.00 94.38 83 PRO A CA 1
ATOM 592 C C . PRO A 1 83 ? -15.114 -13.390 15.593 1.00 94.38 83 PRO A C 1
ATOM 594 O O . PRO A 1 83 ? -14.050 -13.689 15.055 1.00 94.38 83 PRO A O 1
ATOM 597 N N . ASN A 1 84 ? -15.243 -12.306 16.360 1.00 93.94 84 ASN A N 1
ATOM 598 C CA . ASN A 1 84 ? -14.143 -11.394 16.690 1.00 93.94 84 ASN A CA 1
ATOM 599 C C . ASN A 1 84 ? -13.581 -11.693 18.093 1.00 93.94 84 ASN A C 1
ATOM 601 O O . ASN A 1 84 ? -13.452 -10.802 18.932 1.00 93.94 84 ASN A O 1
ATOM 605 N N . ASP A 1 85 ? -13.329 -12.972 18.368 1.00 96.06 85 ASP A N 1
ATOM 606 C CA . ASP A 1 85 ? -12.592 -13.425 19.547 1.00 96.06 85 ASP A CA 1
ATOM 607 C C . ASP A 1 85 ? -11.077 -13.481 19.260 1.00 96.06 85 ASP A C 1
ATOM 609 O O . ASP A 1 85 ? -10.626 -13.364 18.113 1.00 96.06 85 ASP A O 1
ATOM 613 N N . ALA A 1 86 ? -10.271 -13.641 20.311 1.00 96.31 86 ALA A N 1
ATOM 614 C CA . ALA A 1 86 ? -8.816 -13.621 20.197 1.00 96.31 86 ALA A CA 1
ATOM 615 C C . ALA A 1 86 ? -8.248 -14.8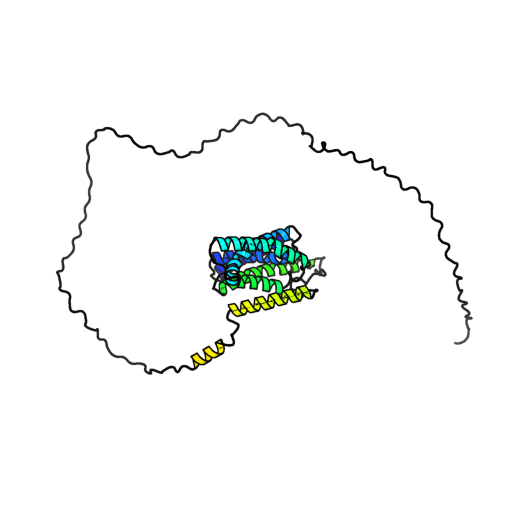25 19.422 1.00 96.31 86 ALA A C 1
ATOM 617 O O . ALA A 1 86 ? -7.292 -14.659 18.664 1.00 96.31 86 ALA A O 1
ATOM 618 N N . GLU A 1 87 ? -8.829 -16.015 19.576 1.00 97.50 87 GLU A N 1
ATOM 619 C CA . GLU A 1 87 ? -8.345 -17.257 18.964 1.00 97.50 87 GLU A CA 1
ATOM 620 C C . GLU A 1 87 ? -8.612 -17.256 17.453 1.00 97.50 87 GLU A C 1
ATOM 622 O O . GLU A 1 87 ? -7.692 -17.467 16.656 1.00 97.50 87 GLU A O 1
ATOM 627 N N . THR A 1 88 ? -9.837 -16.908 17.049 1.00 96.75 88 THR A N 1
ATOM 628 C CA . THR A 1 88 ? -10.243 -16.716 15.651 1.00 96.75 88 THR A CA 1
ATOM 629 C C . THR A 1 88 ? -9.423 -15.608 14.990 1.00 96.75 88 THR A C 1
ATOM 631 O O . THR A 1 88 ? -8.937 -15.786 13.871 1.00 96.75 88 THR A O 1
ATOM 634 N N . THR A 1 89 ? -9.187 -14.489 15.685 1.00 96.19 89 THR A N 1
ATOM 635 C CA . THR A 1 89 ? -8.366 -13.380 15.167 1.00 96.19 89 THR A CA 1
ATOM 636 C C . THR A 1 89 ? -6.911 -13.801 14.952 1.00 96.19 89 THR A C 1
ATOM 638 O O . THR A 1 89 ? -6.358 -13.562 13.875 1.00 96.19 89 THR A O 1
ATOM 641 N N . MET A 1 90 ? -6.284 -14.467 15.931 1.00 96.88 90 MET A N 1
ATOM 642 C CA . MET A 1 90 ? -4.909 -14.968 15.803 1.00 96.88 90 MET A CA 1
ATOM 643 C C . MET A 1 90 ? -4.782 -15.990 14.669 1.00 96.88 90 MET A C 1
ATOM 645 O O . MET A 1 90 ? -3.876 -15.876 13.839 1.00 96.88 90 MET A O 1
ATOM 649 N N . LEU A 1 91 ? -5.705 -16.954 14.586 1.00 97.44 91 LEU A N 1
ATOM 650 C CA . LEU A 1 91 ? -5.712 -17.954 13.520 1.00 97.44 91 LEU A CA 1
ATOM 651 C C . LEU A 1 91 ? -5.899 -17.303 12.143 1.00 97.44 91 LEU A C 1
ATOM 653 O O . LEU A 1 91 ? -5.172 -17.639 11.208 1.00 97.44 91 LEU A O 1
ATOM 657 N N . CYS A 1 92 ? -6.807 -16.329 12.024 1.00 97.12 92 CYS A N 1
ATOM 658 C CA . CYS A 1 92 ? -7.019 -15.574 10.792 1.00 97.12 92 CYS A CA 1
ATOM 659 C C . CYS A 1 92 ? -5.740 -14.843 10.353 1.00 97.12 92 CYS A C 1
ATOM 661 O O . CYS A 1 92 ? -5.344 -14.955 9.193 1.00 97.12 92 CYS A O 1
ATOM 663 N N . VAL A 1 93 ? -5.039 -14.162 11.269 1.00 97.25 93 VAL A N 1
ATOM 664 C CA . VAL A 1 93 ? -3.756 -13.495 10.974 1.00 97.25 93 VAL A CA 1
ATOM 665 C C . VAL A 1 93 ? -2.697 -14.492 10.489 1.00 97.25 93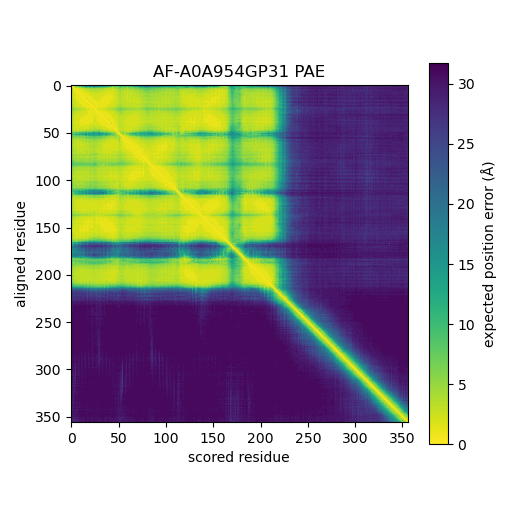 VAL A C 1
ATOM 667 O O . VAL A 1 93 ? -2.022 -14.216 9.497 1.00 97.25 93 VAL A O 1
ATOM 670 N N . VAL A 1 94 ? -2.577 -15.667 11.118 1.00 97.75 94 VAL A N 1
ATOM 671 C CA . VAL A 1 94 ? -1.632 -16.719 10.693 1.00 97.75 94 VAL A CA 1
ATOM 672 C C . VAL A 1 94 ? -1.985 -17.268 9.307 1.00 97.75 94 VAL A C 1
ATOM 674 O O . VAL A 1 94 ? -1.111 -17.368 8.445 1.00 97.75 94 VAL A O 1
ATOM 677 N N . VAL A 1 95 ? -3.258 -17.584 9.051 1.00 97.69 95 VAL A N 1
ATOM 678 C CA . VAL A 1 95 ? -3.722 -18.072 7.741 1.00 97.69 95 VAL A CA 1
ATOM 679 C C . VAL A 1 95 ? -3.469 -17.028 6.652 1.00 97.69 95 VAL A C 1
ATOM 681 O O . VAL A 1 95 ? -2.939 -17.366 5.593 1.00 97.69 95 VAL A O 1
ATOM 684 N N . MET A 1 96 ? -3.763 -15.753 6.919 1.00 97.38 96 MET A N 1
ATOM 685 C CA . MET A 1 96 ? -3.493 -14.652 5.992 1.00 97.38 96 MET A CA 1
ATOM 686 C C . MET A 1 96 ? -1.994 -14.450 5.747 1.00 97.38 96 MET A C 1
ATOM 688 O O . MET A 1 96 ? -1.598 -14.265 4.595 1.00 97.38 96 MET A O 1
ATOM 692 N N . TYR A 1 97 ? -1.151 -14.546 6.783 1.00 97.25 97 TYR A N 1
ATOM 693 C CA . TYR A 1 97 ? 0.305 -14.514 6.628 1.00 97.25 97 TYR A CA 1
ATOM 694 C C . TYR A 1 97 ? 0.763 -15.607 5.658 1.00 97.25 97 TYR A C 1
ATOM 696 O O . TYR A 1 97 ? 1.440 -15.305 4.679 1.00 97.25 97 TYR A O 1
ATOM 704 N N . LEU A 1 98 ? 0.360 -16.866 5.871 1.00 97.25 98 LEU A N 1
ATOM 705 C CA . LEU A 1 98 ? 0.744 -17.991 5.009 1.00 97.25 98 LEU A CA 1
ATOM 706 C C . LEU A 1 98 ? 0.219 -17.818 3.572 1.00 97.25 98 LEU A C 1
ATOM 708 O O . LEU A 1 98 ? 0.960 -18.039 2.607 1.00 97.25 98 LEU A O 1
ATOM 712 N N . ALA A 1 99 ? -1.032 -17.373 3.424 1.00 96.62 99 ALA A N 1
ATOM 713 C CA . ALA A 1 99 ? -1.664 -17.130 2.132 1.00 96.62 99 ALA A CA 1
ATOM 714 C C . ALA A 1 99 ? -0.945 -16.036 1.327 1.00 96.62 99 ALA A C 1
ATOM 716 O O . ALA A 1 99 ? -0.722 -16.211 0.131 1.00 96.62 99 ALA A O 1
ATOM 717 N N . ILE A 1 100 ? -0.519 -14.938 1.960 1.00 94.62 100 ILE A N 1
ATOM 718 C CA . ILE A 1 100 ? 0.239 -13.869 1.292 1.00 94.62 100 ILE A CA 1
ATOM 719 C C . ILE A 1 100 ? 1.686 -14.316 1.041 1.00 94.62 100 ILE A C 1
ATOM 721 O O . ILE A 1 100 ? 2.184 -14.221 -0.083 1.00 94.62 100 ILE A O 1
ATOM 725 N N . ARG A 1 101 ? 2.351 -14.853 2.072 1.00 92.94 101 ARG A N 1
ATOM 726 C CA . ARG A 1 101 ? 3.773 -15.228 2.061 1.00 92.94 101 ARG A CA 1
ATOM 727 C C . ARG A 1 101 ? 4.115 -16.238 0.973 1.00 92.94 101 ARG A C 1
ATOM 729 O O . ARG A 1 101 ? 5.172 -16.113 0.357 1.00 92.94 101 ARG A O 1
ATOM 736 N N . TYR A 1 102 ? 3.250 -17.232 0.777 1.00 91.94 102 TYR A N 1
ATOM 737 C CA . TYR A 1 102 ? 3.486 -18.349 -0.137 1.00 91.94 102 TYR A CA 1
ATOM 738 C C . TYR A 1 102 ? 2.504 -18.356 -1.312 1.00 91.94 102 TYR A C 1
ATOM 740 O O . TYR A 1 102 ? 2.934 -18.485 -2.456 1.00 91.94 102 TYR A O 1
ATOM 748 N N . GLY A 1 103 ? 1.204 -18.176 -1.055 1.00 92.38 103 GLY A N 1
ATOM 749 C CA . GLY A 1 103 ? 0.163 -18.203 -2.088 1.00 92.38 103 GLY A CA 1
ATOM 750 C C . GLY A 1 103 ? 0.240 -17.013 -3.045 1.00 92.38 103 GLY A C 1
ATOM 751 O O . GLY A 1 103 ? 0.439 -17.202 -4.245 1.00 92.38 103 GLY A O 1
ATOM 752 N N . MET A 1 104 ? 0.145 -15.783 -2.526 1.00 90.44 104 MET A N 1
ATOM 753 C CA . MET A 1 104 ? 0.242 -14.569 -3.347 1.00 90.44 104 MET A CA 1
ATOM 754 C C . MET A 1 104 ? 1.623 -14.465 -4.007 1.00 90.44 104 MET A C 1
ATOM 756 O O . MET A 1 104 ? 1.695 -14.211 -5.206 1.00 90.44 104 MET A O 1
ATOM 760 N N . ALA A 1 105 ? 2.708 -14.760 -3.283 1.00 88.69 105 ALA A N 1
ATOM 761 C CA . ALA A 1 105 ? 4.056 -14.789 -3.858 1.00 88.69 105 ALA A CA 1
ATOM 762 C C . ALA A 1 105 ? 4.181 -15.759 -5.052 1.00 88.69 105 ALA A C 1
ATOM 764 O O . ALA A 1 105 ? 4.750 -15.396 -6.082 1.00 88.69 105 ALA A O 1
ATOM 765 N N . ALA A 1 106 ? 3.611 -16.968 -4.961 1.00 88.75 106 ALA A N 1
ATOM 766 C CA . ALA A 1 106 ? 3.597 -17.928 -6.067 1.00 88.75 106 ALA A CA 1
ATOM 767 C C . ALA A 1 106 ? 2.686 -17.496 -7.230 1.00 88.75 106 ALA A C 1
ATOM 769 O O . ALA A 1 106 ? 2.998 -17.779 -8.388 1.00 88.75 106 ALA A O 1
ATOM 770 N N . LEU A 1 107 ? 1.579 -16.802 -6.947 1.00 87.38 107 LEU A N 1
ATOM 771 C CA . LEU A 1 107 ? 0.684 -16.251 -7.966 1.00 87.38 107 LEU A CA 1
ATOM 772 C C . LEU A 1 107 ? 1.373 -15.128 -8.757 1.00 87.38 107 LEU A C 1
ATOM 774 O O . LEU A 1 107 ? 1.413 -15.167 -9.987 1.00 87.38 107 LEU A O 1
ATOM 778 N N . VAL A 1 108 ? 1.986 -14.173 -8.053 1.00 86.31 108 VAL A N 1
ATOM 779 C CA . VAL A 1 108 ? 2.754 -13.073 -8.652 1.00 86.31 108 VAL A CA 1
ATOM 780 C C . VAL A 1 108 ? 3.949 -13.621 -9.437 1.00 86.31 108 VAL A C 1
ATOM 782 O O . VAL A 1 108 ? 4.171 -13.190 -10.562 1.00 86.31 108 VAL A O 1
ATOM 785 N N . ALA A 1 109 ? 4.634 -14.661 -8.944 1.00 84.44 109 ALA A N 1
ATOM 786 C CA . ALA A 1 109 ? 5.726 -15.321 -9.672 1.00 84.44 109 ALA A CA 1
ATOM 787 C C . ALA A 1 109 ? 5.311 -15.948 -11.018 1.00 84.44 109 ALA A C 1
ATOM 789 O O . ALA A 1 109 ? 6.167 -16.159 -11.875 1.00 84.44 109 ALA A O 1
ATOM 790 N N . ARG A 1 110 ? 4.024 -16.280 -11.204 1.00 82.94 110 ARG A N 1
ATOM 791 C CA . ARG A 1 110 ? 3.491 -16.862 -12.449 1.00 82.94 110 ARG A CA 1
ATOM 792 C C . ARG A 1 110 ? 2.982 -15.817 -13.438 1.00 82.94 110 ARG A C 1
ATOM 794 O O . ARG A 1 110 ? 3.095 -16.033 -14.641 1.00 82.94 110 ARG A O 1
ATOM 801 N N . PHE A 1 111 ? 2.386 -14.731 -12.946 1.00 75.25 111 PHE A N 1
ATOM 802 C CA . PHE A 1 111 ? 1.701 -13.742 -13.789 1.00 75.25 111 PHE A CA 1
ATOM 803 C C . PHE A 1 111 ? 2.462 -12.427 -13.964 1.00 75.25 111 PHE A C 1
ATOM 805 O O . PHE A 1 111 ? 2.267 -11.746 -14.974 1.00 75.25 111 PHE A O 1
ATOM 812 N N . SER A 1 112 ? 3.328 -12.067 -13.017 1.00 75.69 112 SER A N 1
ATOM 813 C CA . SER A 1 112 ? 4.137 -10.862 -13.135 1.00 75.69 112 SER A CA 1
ATOM 814 C C . SER A 1 112 ? 5.267 -11.047 -14.141 1.00 75.69 112 SER A C 1
ATOM 816 O O . SER A 1 112 ? 5.699 -12.150 -14.472 1.00 75.69 112 SER A O 1
ATOM 818 N N . SER A 1 113 ? 5.716 -9.937 -14.702 1.00 70.50 113 SER A N 1
ATOM 819 C CA . SER A 1 113 ? 6.820 -9.875 -15.651 1.00 70.50 113 SER A CA 1
ATOM 820 C C . SER A 1 113 ? 7.630 -8.653 -15.278 1.00 70.50 113 SER A C 1
ATOM 822 O O . SER A 1 113 ? 7.066 -7.570 -15.327 1.00 70.50 113 SER A O 1
ATOM 824 N N . HIS A 1 114 ? 8.910 -8.834 -14.956 1.00 68.44 114 HIS A N 1
ATOM 825 C CA . HIS A 1 114 ? 9.834 -7.793 -14.491 1.00 68.44 114 HIS A CA 1
ATOM 826 C C . HIS A 1 114 ? 9.593 -6.424 -15.165 1.00 68.44 114 HIS A C 1
ATOM 828 O O . HIS A 1 114 ? 9.772 -6.296 -16.375 1.00 68.44 114 HIS A O 1
ATOM 834 N N . ARG A 1 115 ? 9.245 -5.399 -14.368 1.00 66.69 115 ARG A N 1
ATOM 835 C CA . ARG A 1 115 ? 8.735 -4.076 -14.803 1.00 66.69 115 ARG A CA 1
ATOM 836 C C . ARG A 1 115 ? 7.340 -4.144 -15.442 1.00 66.69 115 ARG A C 1
ATOM 838 O O . ARG A 1 115 ? 7.068 -3.474 -16.441 1.00 66.69 115 ARG A O 1
ATOM 845 N N . GLY A 1 116 ? 6.442 -4.929 -14.857 1.00 80.19 116 GLY A N 1
ATOM 846 C CA . GLY A 1 116 ? 5.086 -5.173 -15.345 1.00 80.19 116 GLY A CA 1
ATOM 847 C C . GLY A 1 116 ? 4.132 -4.025 -15.022 1.00 80.19 116 GLY A C 1
ATOM 848 O O . GLY A 1 116 ? 4.527 -2.859 -15.007 1.00 80.19 116 GLY A O 1
ATOM 849 N N . MET A 1 117 ? 2.870 -4.350 -14.730 1.00 86.31 117 MET A N 1
ATOM 850 C CA . MET A 1 117 ? 1.925 -3.372 -14.171 1.00 86.31 117 MET A CA 1
ATOM 851 C C . MET A 1 117 ? 2.221 -3.031 -12.701 1.00 86.31 117 MET A C 1
ATOM 853 O O . MET A 1 117 ? 1.728 -2.019 -12.221 1.00 86.31 117 MET A O 1
ATOM 857 N N . PHE A 1 118 ? 3.067 -3.796 -12.002 1.00 86.56 118 PHE A N 1
ATOM 858 C CA . PHE A 1 118 ? 3.501 -3.490 -10.630 1.00 86.56 118 PHE A CA 1
ATOM 859 C C . PHE A 1 118 ? 4.331 -2.197 -10.521 1.00 86.56 118 PHE A C 1
ATOM 861 O O . PHE A 1 118 ? 4.293 -1.545 -9.486 1.00 86.56 118 PHE A O 1
ATOM 868 N N . HIS A 1 119 ? 4.999 -1.763 -11.595 1.00 89.56 119 HIS A N 1
ATOM 869 C 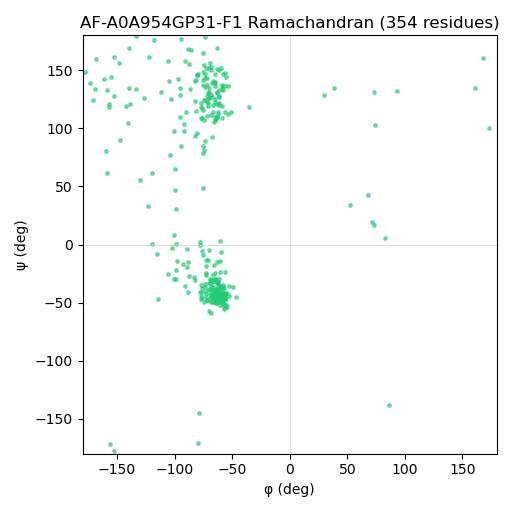CA . HIS A 1 119 ? 5.584 -0.420 -11.697 1.00 89.56 119 HIS A CA 1
ATOM 870 C C . HIS A 1 119 ? 4.695 0.449 -12.604 1.00 89.56 119 HIS A C 1
ATOM 872 O O . HIS A 1 119 ? 4.984 0.621 -13.789 1.00 89.56 119 HIS A O 1
ATOM 878 N N . SER A 1 120 ? 3.559 0.919 -12.078 1.00 90.88 120 SER A N 1
ATOM 879 C CA . SER A 1 120 ? 2.606 1.767 -12.810 1.00 90.88 120 SER A CA 1
ATOM 880 C C . SER A 1 120 ? 1.800 2.674 -11.873 1.00 90.88 120 SER A C 1
ATOM 882 O O . SER A 1 120 ? 1.674 2.392 -10.679 1.00 90.88 120 SER A O 1
ATOM 884 N N . ILE A 1 121 ? 1.204 3.738 -12.422 1.00 92.50 121 ILE A N 1
ATOM 885 C CA . ILE A 1 121 ? 0.303 4.627 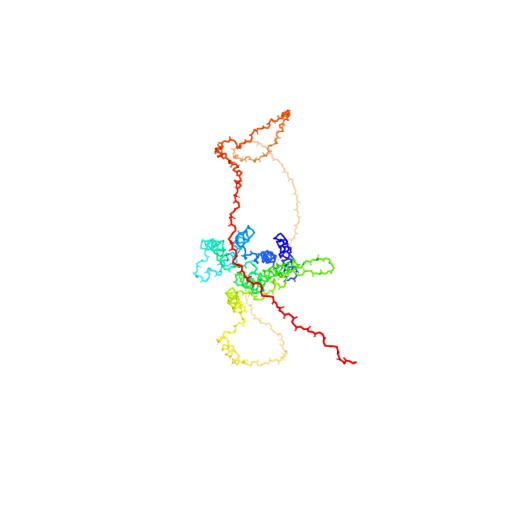-11.669 1.00 92.50 121 ILE A CA 1
ATOM 886 C C . ILE A 1 121 ? -0.980 3.901 -11.202 1.00 92.50 121 ILE A C 1
ATOM 888 O O . ILE A 1 121 ? -1.348 4.069 -10.042 1.00 92.50 121 ILE A O 1
ATOM 892 N N . PRO A 1 122 ? -1.633 3.029 -12.001 1.00 93.88 122 PRO A N 1
ATOM 893 C CA . PRO A 1 122 ? -2.716 2.181 -11.500 1.00 93.88 122 PRO A CA 1
ATOM 894 C C . PRO A 1 122 ? -2.340 1.329 -10.280 1.00 93.88 122 PRO A C 1
ATOM 896 O O . PRO A 1 122 ? -3.122 1.255 -9.338 1.00 93.88 122 PRO A O 1
ATOM 899 N N . ALA A 1 123 ? -1.146 0.724 -10.247 1.00 94.00 123 ALA A N 1
ATOM 900 C CA . ALA A 1 123 ? -0.716 -0.083 -9.098 1.00 94.00 123 ALA A CA 1
ATOM 901 C C . ALA A 1 123 ? -0.462 0.756 -7.833 1.00 94.00 123 ALA A C 1
ATOM 903 O O . ALA A 1 123 ? -0.797 0.310 -6.737 1.00 94.00 123 ALA A O 1
ATOM 904 N N . LEU A 1 124 ? 0.053 1.980 -7.988 1.00 95.75 124 LEU A N 1
ATOM 905 C CA . LEU A 1 124 ? 0.164 2.966 -6.908 1.00 95.75 124 LEU A CA 1
ATOM 906 C C . LEU A 1 124 ? -1.209 3.287 -6.306 1.00 95.75 124 LEU A C 1
ATOM 908 O O . LEU A 1 124 ? -1.358 3.267 -5.083 1.00 95.75 124 LEU A O 1
ATOM 912 N N . ILE A 1 125 ? -2.205 3.568 -7.156 1.00 97.06 125 ILE A N 1
ATOM 913 C CA . ILE A 1 125 ? -3.560 3.913 -6.707 1.00 97.06 125 ILE A CA 1
ATOM 914 C C . ILE A 1 125 ? -4.175 2.718 -5.973 1.00 97.06 125 ILE A C 1
ATOM 916 O O . ILE A 1 125 ? -4.559 2.867 -4.816 1.00 97.06 125 ILE A O 1
ATOM 920 N N . ILE A 1 126 ? -4.142 1.519 -6.570 1.00 97.12 126 ILE A N 1
ATOM 921 C CA . ILE A 1 126 ? -4.615 0.276 -5.936 1.00 97.12 126 ILE A CA 1
ATOM 922 C C . ILE A 1 126 ? -3.957 0.065 -4.565 1.00 97.12 126 ILE A C 1
ATOM 924 O O . ILE A 1 126 ? -4.642 -0.283 -3.608 1.00 97.12 126 ILE A O 1
ATOM 928 N N . ALA A 1 127 ? -2.642 0.274 -4.432 1.00 96.94 127 ALA A N 1
ATOM 929 C CA . ALA A 1 127 ? -1.948 0.094 -3.156 1.00 96.94 127 ALA A CA 1
ATOM 930 C C . ALA A 1 127 ? -2.466 1.054 -2.066 1.00 96.94 127 ALA A C 1
ATOM 932 O O . ALA A 1 127 ? -2.667 0.632 -0.925 1.00 96.94 127 ALA A O 1
ATOM 933 N N . GLY A 1 128 ? -2.727 2.318 -2.416 1.00 97.75 128 GLY A N 1
ATOM 934 C CA . GLY A 1 128 ? -3.341 3.291 -1.510 1.00 97.75 128 GLY A CA 1
ATOM 935 C C . GLY A 1 128 ? -4.801 2.962 -1.175 1.00 97.75 128 GLY A C 1
ATOM 936 O O . GLY A 1 128 ? -5.187 3.003 -0.007 1.00 97.75 128 GLY A O 1
ATOM 937 N N . GLU A 1 129 ? -5.600 2.578 -2.173 1.00 97.75 129 GLU A N 1
ATOM 938 C CA . GLU A 1 129 ? -7.013 2.209 -2.014 1.00 97.75 129 GLU A CA 1
ATOM 939 C C . GLU A 1 129 ? -7.197 0.945 -1.169 1.00 97.75 129 GLU A C 1
ATOM 941 O O . GLU A 1 129 ? -8.040 0.929 -0.278 1.00 97.75 129 GLU A O 1
ATOM 946 N N . LEU A 1 130 ? -6.385 -0.098 -1.372 1.00 96.94 130 LEU A N 1
ATOM 947 C CA . LEU A 1 130 ? -6.431 -1.321 -0.562 1.00 96.94 130 LEU A CA 1
ATOM 948 C C . LEU A 1 130 ? -6.091 -1.051 0.907 1.00 96.94 130 LEU A C 1
ATOM 950 O O . LEU A 1 130 ? -6.649 -1.690 1.797 1.00 96.94 130 LEU A O 1
ATOM 954 N N . VAL A 1 131 ? -5.203 -0.093 1.180 1.00 97.56 131 VAL A N 1
ATOM 955 C CA . VAL A 1 131 ? -4.867 0.312 2.550 1.00 97.56 131 VAL A CA 1
ATOM 956 C C . VAL A 1 131 ? -5.970 1.179 3.143 1.00 97.56 131 VAL A C 1
ATOM 958 O O . VAL A 1 131 ? -6.353 0.939 4.283 1.00 97.56 131 VAL A O 1
ATOM 961 N N . TYR A 1 132 ? -6.553 2.105 2.373 1.00 97.44 132 TYR A N 1
ATOM 962 C CA . TYR A 1 132 ? -7.751 2.845 2.778 1.00 97.44 132 TYR A CA 1
ATOM 963 C C . TYR A 1 132 ? -8.897 1.883 3.137 1.00 97.44 132 TYR A C 1
ATOM 965 O O . TYR A 1 132 ? -9.420 1.945 4.247 1.00 97.44 132 TYR A O 1
ATOM 973 N N . LEU A 1 133 ? -9.252 0.960 2.238 1.00 96.25 133 LEU A N 1
ATOM 974 C CA . LEU A 1 133 ? -10.312 -0.038 2.426 1.00 96.25 133 LEU A CA 1
ATOM 975 C C . LEU A 1 133 ? -9.982 -1.068 3.505 1.00 96.25 133 LEU A C 1
ATOM 977 O O . LEU A 1 133 ? -10.890 -1.653 4.086 1.00 96.25 133 LEU A O 1
ATOM 981 N N . GLY A 1 134 ? -8.703 -1.322 3.768 1.00 95.25 134 GLY A N 1
ATOM 982 C CA . GLY A 1 134 ? -8.278 -2.216 4.833 1.00 95.25 134 GLY A CA 1
ATOM 983 C C . GLY A 1 134 ? -8.397 -1.581 6.216 1.00 95.25 134 GLY A C 1
ATOM 984 O O . GLY A 1 134 ? -8.907 -2.214 7.137 1.00 95.25 134 GLY A O 1
ATOM 985 N N . TYR A 1 135 ? -7.936 -0.335 6.358 1.00 96.12 135 TYR A N 1
ATOM 986 C CA . TYR A 1 135 ? -7.623 0.258 7.656 1.00 96.12 135 TYR A CA 1
ATOM 987 C C . TYR A 1 135 ? -8.838 0.299 8.611 1.00 96.12 135 TYR A C 1
ATOM 989 O O . TYR A 1 135 ? -9.930 0.717 8.207 1.00 96.12 135 TYR A O 1
ATOM 997 N N . PRO A 1 136 ? -8.676 -0.095 9.892 1.00 93.06 136 PRO A N 1
ATOM 998 C CA . PRO A 1 136 ? -9.798 -0.318 10.811 1.00 93.06 136 PRO A CA 1
ATOM 999 C C . PRO A 1 136 ? -10.417 0.960 11.404 1.00 93.06 136 PRO A C 1
ATOM 1001 O O . PRO A 1 136 ? -11.350 0.872 12.198 1.00 93.06 136 PRO A O 1
ATOM 1004 N N . SER A 1 137 ? -9.912 2.153 11.069 1.00 93.31 137 SER A N 1
ATOM 1005 C CA . SER A 1 137 ? -10.481 3.410 11.574 1.00 93.31 137 SER A CA 1
ATOM 1006 C C . SER A 1 137 ? -11.795 3.753 10.873 1.00 93.31 137 SER A C 1
ATOM 1008 O O . SER A 1 137 ? -11.871 3.695 9.651 1.00 93.31 137 SER A O 1
ATOM 1010 N N . GLY A 1 138 ? -12.798 4.199 11.635 1.00 91.12 138 GLY A N 1
ATOM 1011 C CA . GLY A 1 138 ? -14.040 4.752 11.082 1.00 91.12 138 GLY A CA 1
ATOM 1012 C C . GLY A 1 138 ? -13.913 6.175 10.517 1.00 91.12 138 GLY A C 1
ATOM 1013 O O . GLY A 1 138 ? -14.844 6.653 9.882 1.00 91.12 138 GLY A O 1
ATOM 1014 N N . LEU A 1 139 ? -12.786 6.870 10.729 1.00 94.38 139 LEU A N 1
ATOM 1015 C CA . LEU A 1 139 ? -12.588 8.229 10.218 1.00 94.38 139 LEU A CA 1
ATOM 1016 C C . LEU A 1 139 ? -11.960 8.191 8.821 1.00 94.38 139 LEU A C 1
ATOM 1018 O O . LEU A 1 139 ? -10.781 7.858 8.678 1.00 94.38 139 LEU A O 1
ATOM 1022 N N . THR A 1 140 ? -12.708 8.637 7.808 1.00 95.69 140 THR A N 1
ATOM 1023 C CA . THR A 1 140 ? -12.242 8.800 6.416 1.00 95.69 140 THR A CA 1
ATOM 1024 C C . THR A 1 140 ? -10.892 9.507 6.330 1.00 95.69 140 THR A C 1
ATOM 1026 O O . THR A 1 140 ? -9.987 9.019 5.662 1.00 95.69 140 THR A O 1
ATOM 1029 N N . THR A 1 141 ? -10.710 10.592 7.082 1.00 96.75 141 THR A N 1
ATOM 1030 C CA . THR A 1 141 ? -9.471 11.381 7.161 1.00 96.75 141 THR A CA 1
ATOM 1031 C C . THR A 1 141 ? -8.260 10.545 7.604 1.00 96.75 141 THR A C 1
ATOM 1033 O O . THR A 1 141 ? -7.188 10.639 7.014 1.00 96.75 141 THR A O 1
ATOM 1036 N N . VAL A 1 142 ? -8.433 9.642 8.577 1.00 97.44 142 VAL A N 1
ATOM 1037 C CA . VAL A 1 142 ? -7.362 8.738 9.040 1.00 97.44 142 VAL A CA 1
ATOM 1038 C C . VAL A 1 142 ? -7.076 7.653 8.002 1.00 97.44 142 VAL A C 1
ATOM 1040 O O . VAL A 1 142 ? -5.918 7.342 7.744 1.00 97.44 142 VAL A O 1
ATOM 1043 N N . LYS A 1 143 ? -8.106 7.096 7.358 1.00 97.44 143 LYS A N 1
ATOM 1044 C CA . LYS A 1 143 ? -7.919 6.116 6.276 1.00 97.44 143 LYS A CA 1
ATOM 1045 C C . LYS A 1 143 ? -7.187 6.732 5.075 1.00 97.44 143 LYS A C 1
ATOM 1047 O O . LYS A 1 143 ? -6.309 6.089 4.504 1.00 97.44 143 LYS A O 1
ATOM 1052 N N . LEU A 1 144 ? -7.507 7.984 4.729 1.00 97.62 144 LEU A N 1
ATOM 1053 C CA . LEU A 1 144 ? -6.824 8.769 3.694 1.00 97.62 144 LEU A CA 1
ATOM 1054 C C . LEU A 1 144 ? -5.360 9.042 4.050 1.00 97.62 144 LEU A C 1
ATOM 1056 O O . LEU A 1 144 ? -4.508 8.917 3.179 1.00 97.62 144 LEU A O 1
ATOM 1060 N N . LEU A 1 145 ? -5.046 9.342 5.315 1.00 98.31 145 LEU A N 1
ATOM 1061 C CA . LEU A 1 145 ? -3.661 9.458 5.785 1.00 98.31 145 LEU A CA 1
ATOM 1062 C C . LEU A 1 145 ? -2.878 8.145 5.581 1.00 98.31 145 LEU A C 1
ATOM 1064 O O . LEU A 1 145 ? -1.748 8.162 5.101 1.00 98.31 145 LEU A O 1
ATOM 1068 N N . MET A 1 146 ? -3.470 6.998 5.919 1.00 98.38 146 MET A N 1
ATOM 1069 C CA . MET A 1 146 ? -2.789 5.698 5.830 1.00 98.38 146 MET A CA 1
ATOM 1070 C C . MET A 1 146 ? -2.599 5.245 4.375 1.00 98.38 146 MET A C 1
ATOM 1072 O O . MET A 1 146 ? -1.491 4.878 3.981 1.00 98.38 146 MET A O 1
ATOM 1076 N N . GLY A 1 147 ? -3.655 5.318 3.557 1.00 97.88 147 GLY A N 1
ATOM 1077 C CA . GLY A 1 147 ? -3.589 5.001 2.126 1.00 97.88 147 GLY A CA 1
ATOM 1078 C C . GLY A 1 147 ? -2.724 5.993 1.343 1.00 97.88 147 GLY A C 1
ATOM 1079 O O . GLY A 1 147 ? -1.918 5.588 0.508 1.00 97.88 147 GLY A O 1
ATOM 1080 N N . GLY A 1 148 ? -2.821 7.284 1.671 1.00 98.00 148 GLY A N 1
ATOM 1081 C CA . GLY A 1 148 ? -1.987 8.350 1.117 1.00 98.00 148 GLY A CA 1
ATOM 1082 C C . GLY A 1 148 ? -0.508 8.168 1.449 1.00 98.00 148 GLY A C 1
ATOM 1083 O O . GLY A 1 148 ? 0.326 8.315 0.561 1.00 98.00 148 GLY A O 1
ATOM 1084 N N . GLY A 1 149 ? -0.177 7.755 2.676 1.00 98.06 149 GLY A N 1
ATOM 1085 C CA . GLY A 1 149 ? 1.186 7.384 3.055 1.00 98.06 149 GLY A CA 1
ATOM 1086 C C . GLY A 1 149 ? 1.751 6.293 2.148 1.00 98.06 149 GLY A C 1
ATOM 1087 O O . GLY A 1 149 ? 2.801 6.489 1.536 1.00 98.06 149 GLY A O 1
ATOM 1088 N N . VAL A 1 150 ? 1.021 5.185 1.977 1.00 98.31 150 VAL A N 1
ATOM 1089 C CA . VAL A 1 150 ? 1.431 4.096 1.071 1.00 98.31 150 VAL A CA 1
ATOM 1090 C C . VAL A 1 150 ? 1.567 4.573 -0.375 1.00 98.31 150 VAL A C 1
ATOM 1092 O O . VAL A 1 150 ? 2.570 4.256 -1.013 1.00 98.31 150 VAL A O 1
ATOM 1095 N N . ALA A 1 151 ? 0.623 5.370 -0.879 1.00 97.94 151 ALA A N 1
ATOM 1096 C CA . ALA A 1 151 ? 0.660 5.905 -2.239 1.00 97.94 151 ALA A CA 1
ATOM 1097 C C . ALA A 1 151 ? 1.859 6.844 -2.480 1.00 97.94 151 ALA A C 1
ATOM 1099 O O . ALA A 1 151 ? 2.516 6.734 -3.513 1.00 97.94 151 ALA A O 1
ATOM 1100 N N . ILE A 1 152 ? 2.195 7.727 -1.532 1.00 97.75 152 ILE A N 1
ATOM 1101 C CA . ILE A 1 152 ? 3.360 8.626 -1.629 1.00 97.75 152 ILE A CA 1
ATOM 1102 C C . ILE A 1 152 ? 4.664 7.827 -1.499 1.00 97.75 152 ILE A C 1
ATOM 1104 O O . ILE A 1 152 ? 5.616 8.078 -2.239 1.00 97.75 152 ILE A O 1
ATOM 1108 N N . GLY A 1 153 ? 4.700 6.820 -0.623 1.00 97.19 153 GLY A N 1
ATOM 1109 C CA . GLY A 1 153 ? 5.791 5.852 -0.554 1.00 97.19 153 GLY A CA 1
ATOM 1110 C C . GLY A 1 153 ? 6.039 5.177 -1.902 1.00 97.19 153 GLY A C 1
ATOM 1111 O O . GLY A 1 153 ? 7.143 5.244 -2.441 1.00 97.19 153 GLY A O 1
ATOM 1112 N N . PHE A 1 154 ? 4.994 4.596 -2.489 1.00 96.44 154 PHE A N 1
ATOM 1113 C CA . PHE A 1 154 ? 5.026 3.944 -3.800 1.00 96.44 154 PHE A CA 1
ATOM 1114 C C . PHE A 1 154 ? 5.451 4.924 -4.908 1.00 96.44 154 PHE A C 1
ATOM 1116 O O . PHE A 1 154 ? 6.308 4.601 -5.732 1.00 96.44 154 PHE A O 1
ATOM 1123 N N . LEU A 1 155 ? 4.931 6.157 -4.893 1.00 95.31 155 LEU A N 1
ATOM 1124 C CA . LEU A 1 155 ? 5.325 7.224 -5.817 1.00 95.31 155 LEU A CA 1
ATOM 1125 C C . LEU A 1 155 ? 6.818 7.549 -5.713 1.00 95.31 155 LEU A C 1
ATOM 1127 O O . LEU A 1 155 ? 7.482 7.691 -6.738 1.00 95.31 155 LEU A O 1
ATOM 1131 N N . SER A 1 156 ? 7.359 7.618 -4.490 1.00 95.00 156 SER A N 1
ATOM 1132 C CA . SER A 1 156 ? 8.785 7.867 -4.248 1.00 95.00 156 SER A CA 1
ATOM 1133 C C . SER A 1 156 ? 9.668 6.834 -4.949 1.00 95.00 156 SER A C 1
ATOM 1135 O O . SER A 1 156 ? 10.694 7.192 -5.527 1.00 95.00 156 SER A O 1
ATOM 1137 N N . HIS A 1 157 ? 9.227 5.572 -4.990 1.00 92.94 157 HIS A N 1
ATOM 1138 C CA . HIS A 1 157 ? 9.918 4.512 -5.706 1.00 92.94 157 HIS A CA 1
ATOM 1139 C C . HIS A 1 157 ? 9.858 4.733 -7.218 1.00 92.94 157 HIS A C 1
ATOM 1141 O O . HIS A 1 157 ? 10.901 4.679 -7.863 1.00 92.94 157 HIS A O 1
ATOM 1147 N N . LEU A 1 158 ? 8.674 4.998 -7.788 1.00 91.69 158 LEU A N 1
ATOM 1148 C CA . LEU A 1 158 ? 8.516 5.233 -9.231 1.00 91.69 158 LEU A CA 1
ATOM 1149 C C . LEU A 1 158 ? 9.356 6.426 -9.713 1.00 91.69 158 LEU A C 1
ATOM 1151 O O . LEU A 1 158 ? 10.037 6.328 -10.732 1.00 91.69 158 LEU A O 1
ATOM 1155 N N . ILE A 1 159 ? 9.354 7.525 -8.952 1.00 90.50 159 ILE A N 1
ATOM 1156 C CA . ILE A 1 159 ? 10.158 8.721 -9.238 1.00 90.50 159 ILE A CA 1
ATOM 1157 C C . ILE A 1 159 ? 11.652 8.395 -9.179 1.00 90.50 159 ILE A C 1
ATOM 1159 O O . ILE A 1 159 ? 12.391 8.746 -10.098 1.00 90.50 159 ILE A O 1
ATOM 1163 N N . LEU A 1 160 ? 12.110 7.699 -8.132 1.00 89.06 160 LEU A N 1
ATOM 1164 C CA . LEU A 1 160 ? 13.515 7.315 -8.010 1.00 89.06 160 LEU A CA 1
ATOM 1165 C C . LEU A 1 160 ? 13.926 6.384 -9.164 1.00 89.06 160 LEU A C 1
ATOM 1167 O O . LEU A 1 160 ? 14.993 6.551 -9.751 1.00 89.06 160 LEU A O 1
ATOM 1171 N N . ASP A 1 161 ? 13.053 5.455 -9.555 1.00 86.75 161 ASP A N 1
ATOM 1172 C CA . ASP A 1 161 ? 13.323 4.526 -10.648 1.00 86.75 161 ASP A CA 1
ATOM 1173 C C . ASP A 1 161 ? 13.525 5.222 -12.002 1.00 86.75 161 ASP A C 1
ATOM 1175 O O . ASP A 1 161 ? 14.360 4.780 -12.803 1.00 86.75 161 ASP A O 1
ATOM 1179 N N . GLU A 1 162 ? 12.796 6.323 -12.207 1.00 86.50 162 GLU A N 1
ATOM 1180 C CA . GLU A 1 162 ? 12.869 7.201 -13.372 1.00 86.50 162 GLU A CA 1
ATOM 1181 C C . GLU A 1 162 ? 14.095 8.127 -13.335 1.00 86.50 162 GLU A C 1
ATOM 1183 O O . GLU A 1 162 ? 14.825 8.207 -14.317 1.00 86.50 162 GLU A O 1
ATOM 1188 N N . ILE A 1 163 ? 14.411 8.752 -12.195 1.00 83.25 163 ILE A N 1
ATOM 1189 C CA . ILE A 1 163 ? 15.616 9.592 -12.048 1.00 83.25 163 ILE A CA 1
ATOM 1190 C C . ILE A 1 163 ? 16.887 8.781 -12.360 1.00 83.25 163 ILE A C 1
ATOM 1192 O O . ILE A 1 163 ? 17.737 9.227 -13.128 1.00 83.25 163 ILE A O 1
ATOM 1196 N N . TRP A 1 164 ? 16.991 7.550 -11.845 1.00 78.81 164 TRP A N 1
ATOM 1197 C CA . TRP A 1 164 ? 18.113 6.635 -12.117 1.00 78.81 164 TRP A CA 1
ATOM 1198 C C . TRP A 1 164 ? 18.035 5.933 -13.495 1.00 78.81 164 TRP A C 1
ATOM 1200 O O . TRP A 1 164 ? 18.882 5.091 -13.848 1.00 78.81 164 TRP A O 1
ATOM 1210 N N . SER A 1 165 ? 17.020 6.244 -14.309 1.00 74.06 165 SER A N 1
ATOM 1211 C CA . SER A 1 165 ? 16.957 5.834 -15.715 1.00 74.06 165 SER A CA 1
ATOM 1212 C C . SER A 1 165 ? 17.870 6.709 -16.590 1.00 74.06 165 SER A C 1
ATOM 1214 O O . SER A 1 165 ? 18.527 6.177 -17.490 1.00 74.06 165 SER A O 1
ATOM 1216 N N . ILE A 1 166 ? 17.985 7.999 -16.255 1.00 73.44 166 ILE A N 1
ATOM 1217 C CA . ILE A 1 166 ? 18.787 9.015 -16.944 1.00 73.44 166 ILE A CA 1
ATOM 1218 C C . ILE A 1 166 ? 20.278 8.747 -16.690 1.00 73.44 166 ILE A C 1
ATOM 1220 O O . ILE A 1 166 ? 20.734 8.771 -15.546 1.00 73.44 166 ILE A O 1
ATOM 1224 N N . ARG A 1 167 ? 21.065 8.494 -17.745 1.00 62.41 167 ARG A N 1
ATOM 1225 C CA . ARG A 1 167 ? 22.534 8.488 -17.649 1.00 62.41 167 ARG A CA 1
ATOM 1226 C C . ARG A 1 167 ? 23.085 9.836 -18.100 1.00 62.41 167 ARG A C 1
ATOM 1228 O O . ARG A 1 167 ? 22.622 10.405 -19.081 1.00 62.41 167 ARG A O 1
ATOM 1235 N N . TRP A 1 168 ? 24.131 10.310 -17.434 1.00 57.56 168 TRP A N 1
ATOM 1236 C CA . TRP A 1 168 ? 24.884 11.488 -17.861 1.00 57.56 168 TRP A CA 1
ATOM 1237 C C . TRP A 1 168 ? 26.165 11.042 -18.565 1.00 57.56 168 TRP A C 1
ATOM 1239 O O . TRP A 1 168 ? 27.156 10.719 -17.913 1.00 57.56 168 TRP A O 1
ATOM 1249 N N . ASN A 1 169 ? 26.141 11.015 -19.900 1.00 52.47 169 ASN A N 1
ATOM 1250 C CA . ASN A 1 169 ? 27.302 10.685 -20.731 1.00 52.47 169 ASN A CA 1
ATOM 1251 C C . ASN A 1 169 ? 27.939 11.986 -21.255 1.00 52.47 169 ASN A C 1
ATOM 1253 O O . ASN A 1 169 ? 27.934 12.276 -22.450 1.00 52.47 169 ASN A O 1
ATOM 1257 N N . GLY A 1 170 ? 28.466 12.800 -20.335 1.00 68.12 170 GLY A N 1
ATOM 1258 C CA . GLY A 1 170 ? 28.999 14.132 -20.632 1.00 68.12 170 GLY A CA 1
ATOM 1259 C C . GLY A 1 170 ? 27.919 15.220 -20.608 1.00 68.12 170 GLY A C 1
ATOM 1260 O O . GLY A 1 170 ? 27.077 15.237 -19.715 1.00 68.12 170 GLY A O 1
ATOM 1261 N N . VAL A 1 171 ? 27.966 16.148 -21.570 1.00 65.81 171 VAL A N 1
ATOM 1262 C CA . VAL A 1 171 ? 27.093 17.344 -21.625 1.00 65.81 171 VAL A CA 1
ATOM 1263 C C . VAL A 1 171 ? 25.643 17.013 -22.019 1.00 65.81 171 VAL A C 1
ATOM 1265 O O . VAL A 1 171 ? 24.742 17.810 -21.768 1.00 65.81 171 VAL A O 1
ATOM 1268 N N . VAL A 1 172 ? 25.396 15.842 -22.614 1.00 58.22 172 VAL A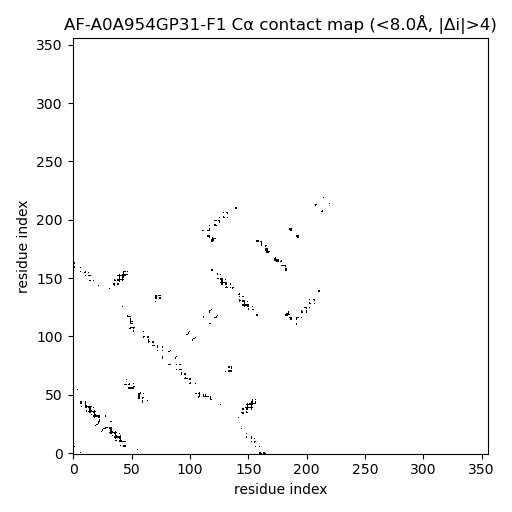 N 1
ATOM 1269 C CA . VAL A 1 172 ? 24.068 15.422 -23.089 1.00 58.22 172 VAL A CA 1
ATOM 1270 C C . VAL A 1 172 ? 23.555 14.250 -22.237 1.00 58.22 172 VAL A C 1
ATOM 1272 O O . VAL A 1 172 ? 24.300 13.284 -22.035 1.00 58.22 172 VAL A O 1
ATOM 1275 N N . PRO A 1 173 ? 22.304 14.292 -21.735 1.00 64.19 173 PRO A N 1
ATOM 1276 C CA . PRO A 1 173 ? 21.700 13.151 -21.056 1.00 64.19 173 PRO A CA 1
ATOM 1277 C C . PRO A 1 173 ? 21.405 12.024 -22.058 1.00 64.19 173 PRO A C 1
ATOM 1279 O O . PRO A 1 173 ? 20.717 12.225 -23.057 1.00 64.19 173 PRO A O 1
ATOM 1282 N N . ASP A 1 174 ? 21.907 10.827 -21.765 1.00 60.38 174 ASP A N 1
ATOM 1283 C CA . ASP A 1 174 ? 21.628 9.597 -22.503 1.00 60.38 174 ASP A CA 1
ATOM 1284 C C . ASP A 1 174 ? 20.487 8.843 -21.806 1.00 60.38 174 ASP A C 1
ATOM 1286 O O . ASP A 1 174 ? 20.620 8.334 -20.684 1.00 60.38 174 ASP A O 1
ATOM 1290 N N . LEU A 1 175 ? 19.326 8.820 -22.458 1.00 59.88 175 LEU A N 1
ATOM 1291 C CA . LEU A 1 175 ? 18.127 8.163 -21.954 1.00 59.88 175 LEU A CA 1
ATOM 1292 C C . LEU A 1 175 ? 18.192 6.672 -22.279 1.00 59.88 175 LEU A C 1
ATOM 1294 O O . LEU A 1 175 ? 18.267 6.268 -23.441 1.00 59.88 175 LEU A O 1
ATOM 1298 N N . LYS A 1 176 ? 18.090 5.822 -21.252 1.00 57.34 176 LYS A N 1
ATOM 1299 C CA . LYS A 1 176 ? 17.903 4.386 -21.481 1.00 57.34 176 LYS A CA 1
ATOM 1300 C C . LYS A 1 176 ? 16.613 4.181 -22.274 1.00 57.34 176 LYS A C 1
ATOM 1302 O O . LYS A 1 176 ? 15.621 4.866 -22.058 1.00 57.34 176 LYS A O 1
ATOM 1307 N N . LYS A 1 177 ? 16.551 3.105 -23.061 1.00 53.00 177 LYS A N 1
ATOM 1308 C CA . LYS A 1 177 ? 15.305 2.647 -23.711 1.00 53.00 177 LYS A CA 1
ATOM 1309 C C . LYS A 1 177 ? 14.167 2.302 -22.718 1.00 53.00 177 LYS A C 1
ATOM 1311 O O . LYS A 1 177 ? 13.061 1.998 -23.141 1.00 53.00 177 LYS A O 1
ATOM 1316 N N . SER A 1 178 ? 14.448 2.321 -21.410 1.00 53.44 178 SER A N 1
ATOM 1317 C CA . SER A 1 178 ? 13.493 2.162 -20.305 1.00 53.44 178 SER A CA 1
ATOM 1318 C C . SER A 1 178 ? 13.099 3.478 -19.612 1.00 53.44 178 SER A C 1
ATOM 1320 O O . SER A 1 178 ? 12.316 3.432 -18.665 1.00 53.44 178 SER A O 1
ATOM 1322 N N . SER A 1 179 ? 13.669 4.621 -19.999 1.00 46.38 179 SER A N 1
ATOM 1323 C CA . SER A 1 179 ? 13.281 5.937 -19.480 1.00 46.38 179 SER A CA 1
ATOM 1324 C C . SER A 1 179 ? 11.857 6.286 -19.928 1.00 46.38 179 SER A C 1
ATOM 1326 O O . SER A 1 179 ? 11.461 5.972 -21.048 1.00 46.38 179 SER A O 1
ATOM 1328 N N . GLY A 1 180 ? 11.076 6.900 -19.042 1.00 53.53 180 GLY A N 1
ATOM 1329 C CA . GLY A 1 180 ? 9.657 7.208 -19.236 1.00 53.53 180 GLY A CA 1
ATOM 1330 C C . GLY A 1 180 ? 8.695 6.048 -18.945 1.00 53.53 180 GLY A C 1
ATOM 1331 O O . GLY A 1 180 ? 7.499 6.180 -19.199 1.00 53.53 180 GLY A O 1
ATOM 1332 N N . THR A 1 181 ? 9.172 4.906 -18.431 1.00 58.19 181 THR A N 1
ATOM 1333 C CA . THR A 1 181 ? 8.321 3.716 -18.204 1.00 58.19 181 THR A CA 1
ATOM 1334 C C . THR A 1 181 ? 7.817 3.552 -16.771 1.00 58.19 181 THR A C 1
ATOM 1336 O O . THR A 1 181 ? 6.891 2.768 -16.563 1.00 58.19 181 THR A O 1
ATOM 1339 N N . ALA A 1 182 ? 8.373 4.268 -15.785 1.00 60.00 182 ALA A N 1
ATOM 1340 C CA . ALA A 1 182 ? 8.006 4.072 -14.378 1.00 60.00 182 ALA A CA 1
ATOM 1341 C C . ALA A 1 182 ? 6.617 4.643 -14.032 1.00 60.00 182 ALA A C 1
ATOM 1343 O O . ALA A 1 182 ? 5.883 4.049 -13.247 1.00 60.00 182 ALA A O 1
ATOM 1344 N N . MET A 1 183 ? 6.218 5.756 -14.661 1.00 68.75 183 MET A N 1
ATOM 1345 C CA . MET A 1 183 ? 4.893 6.378 -14.485 1.00 68.75 183 MET A CA 1
ATOM 1346 C C . MET A 1 183 ? 3.901 6.021 -15.604 1.00 68.75 183 MET A C 1
ATOM 1348 O O . MET A 1 183 ? 3.025 6.810 -15.954 1.00 68.75 183 MET A O 1
ATOM 1352 N N . LYS A 1 184 ? 4.023 4.826 -16.194 1.00 83.31 184 LYS A N 1
ATOM 1353 C CA . LYS A 1 184 ? 3.069 4.354 -17.208 1.00 83.31 184 LYS A CA 1
ATOM 1354 C C . LYS A 1 184 ? 1.689 4.072 -16.604 1.00 83.31 184 LYS A C 1
ATOM 1356 O O . LYS A 1 184 ? 1.565 3.673 -15.444 1.00 83.31 184 LYS A O 1
ATOM 1361 N N . PHE A 1 185 ? 0.662 4.199 -17.440 1.00 84.62 185 PHE A N 1
ATOM 1362 C CA . PHE A 1 185 ? -0.713 3.787 -17.130 1.00 84.62 185 PHE A CA 1
ATOM 1363 C C . PHE A 1 185 ? -1.078 2.419 -17.719 1.00 84.62 185 PHE A C 1
ATOM 1365 O O . PHE A 1 185 ? -2.003 1.778 -17.240 1.00 84.62 185 PHE A O 1
ATOM 1372 N N . VAL A 1 186 ? -0.371 1.964 -18.757 1.00 83.62 186 VAL A N 1
ATOM 1373 C CA . VAL A 1 186 ? -0.698 0.751 -19.519 1.00 83.62 186 VAL A CA 1
ATOM 1374 C C . VAL A 1 186 ? 0.602 0.009 -19.839 1.00 83.62 186 VAL A C 1
ATOM 1376 O O . VAL A 1 186 ? 1.593 0.632 -20.217 1.00 83.62 186 VAL A O 1
ATOM 1379 N N . GLY A 1 187 ? 0.623 -1.312 -19.654 1.00 83.25 187 GLY A N 1
ATOM 1380 C CA . GLY A 1 187 ? 1.743 -2.183 -20.011 1.00 83.25 187 GLY A CA 1
ATOM 1381 C C . GLY A 1 187 ? 1.593 -2.808 -21.401 1.00 83.25 187 GLY A C 1
ATOM 1382 O O . GLY A 1 187 ? 0.580 -2.652 -22.075 1.00 83.25 187 GLY A O 1
ATOM 1383 N N . GLU A 1 188 ? 2.596 -3.572 -21.830 1.00 83.81 188 GLU A N 1
ATOM 1384 C CA . GLU A 1 188 ? 2.622 -4.198 -23.164 1.00 83.81 188 GLU A CA 1
ATOM 1385 C C . GLU A 1 188 ? 1.649 -5.383 -23.308 1.00 83.81 188 GLU A C 1
ATOM 1387 O O . GLU A 1 188 ? 1.216 -5.714 -24.410 1.00 83.81 188 GLU A O 1
ATOM 1392 N N . LYS A 1 189 ? 1.310 -6.055 -22.199 1.00 85.00 189 LYS A N 1
ATOM 1393 C CA . LYS A 1 189 ? 0.517 -7.294 -22.195 1.00 85.00 189 LYS A CA 1
ATOM 1394 C C . LYS A 1 189 ? -0.928 -7.019 -21.784 1.00 85.00 189 LYS A C 1
ATOM 1396 O O . LYS A 1 189 ? -1.177 -6.533 -20.684 1.00 85.00 189 LYS A O 1
ATOM 1401 N N . PHE A 1 190 ? -1.881 -7.437 -22.619 1.00 87.38 190 PHE A N 1
ATOM 1402 C CA . PHE A 1 190 ? -3.315 -7.237 -22.379 1.00 87.38 190 PHE A CA 1
ATOM 1403 C C . PHE A 1 190 ? -3.808 -7.812 -21.039 1.00 87.38 190 PHE A C 1
ATOM 1405 O O . PHE A 1 190 ? -4.492 -7.114 -20.299 1.00 87.38 190 PHE A O 1
ATOM 1412 N N . VAL A 1 191 ? -3.443 -9.056 -20.697 1.00 88.50 191 VAL A N 1
ATOM 1413 C CA . VAL A 1 191 ? -3.982 -9.742 -19.503 1.00 88.50 191 VAL A CA 1
ATOM 1414 C C . VAL A 1 191 ? -3.598 -9.043 -18.184 1.00 88.50 191 VAL A C 1
ATOM 1416 O O . VAL A 1 191 ? -4.511 -8.746 -17.414 1.00 88.50 191 VAL A O 1
ATOM 1419 N N . PRO A 1 192 ? -2.317 -8.699 -17.912 1.00 87.88 192 PRO A N 1
ATOM 1420 C CA . PRO A 1 192 ? -1.963 -7.871 -16.758 1.00 87.88 192 PRO A CA 1
ATOM 1421 C C . PRO A 1 192 ? -2.683 -6.521 -16.731 1.00 87.88 192 PRO A C 1
ATOM 1423 O O . PRO A 1 192 ? -3.175 -6.138 -15.677 1.00 87.88 192 PRO A O 1
ATOM 1426 N N . ASN A 1 193 ? -2.803 -5.826 -17.870 1.00 89.75 193 ASN A N 1
ATOM 1427 C CA . ASN A 1 193 ? -3.510 -4.543 -17.928 1.00 89.75 193 ASN A CA 1
ATOM 1428 C C . ASN A 1 193 ? -4.979 -4.701 -17.517 1.00 89.75 193 ASN A C 1
ATOM 1430 O O . ASN A 1 193 ? -5.448 -3.987 -16.636 1.00 89.75 193 ASN A O 1
ATOM 1434 N N . ALA A 1 194 ? -5.692 -5.650 -18.132 1.00 91.19 194 ALA A N 1
ATOM 1435 C CA . ALA A 1 194 ? -7.101 -5.910 -17.858 1.00 91.19 194 ALA A CA 1
ATOM 1436 C C . ALA A 1 194 ? -7.331 -6.282 -16.386 1.00 91.19 194 ALA A C 1
ATOM 1438 O O . ALA A 1 194 ? -8.248 -5.756 -15.762 1.00 91.19 194 ALA A O 1
ATOM 1439 N N . LEU A 1 195 ? -6.461 -7.119 -15.807 1.00 91.31 195 LEU A N 1
ATOM 1440 C CA . LEU A 1 195 ? -6.522 -7.472 -14.390 1.00 91.31 195 LEU A CA 1
ATOM 1441 C C . LEU A 1 195 ? -6.270 -6.256 -13.484 1.00 91.31 195 LEU A C 1
ATOM 1443 O O . LEU A 1 195 ? -7.030 -6.033 -12.547 1.00 91.31 195 LEU A O 1
ATOM 1447 N N . THR A 1 196 ? -5.246 -5.444 -13.766 1.00 92.19 196 THR A N 1
ATOM 1448 C CA . THR A 1 196 ? -4.955 -4.235 -12.982 1.00 92.19 196 THR A CA 1
ATOM 1449 C C . THR A 1 196 ? -6.101 -3.226 -13.054 1.00 92.19 196 THR A C 1
ATOM 1451 O O . THR A 1 196 ? -6.524 -2.736 -12.013 1.00 92.19 196 THR A O 1
ATOM 1454 N N . PHE A 1 197 ? -6.658 -2.949 -14.236 1.00 94.56 197 PHE A N 1
ATOM 1455 C CA . PHE A 1 197 ? -7.791 -2.027 -14.364 1.00 94.56 197 PHE A CA 1
ATOM 1456 C C . PHE A 1 197 ? -9.090 -2.577 -13.760 1.00 94.56 197 PHE A C 1
ATOM 1458 O O . PHE A 1 197 ? -9.856 -1.797 -13.203 1.00 94.56 197 PHE A O 1
ATOM 1465 N N . ALA A 1 198 ? -9.322 -3.893 -13.791 1.00 95.50 198 ALA A N 1
ATOM 1466 C CA . ALA A 1 198 ? -10.454 -4.507 -13.095 1.00 95.50 198 ALA A CA 1
ATOM 1467 C C . ALA A 1 198 ? -10.324 -4.385 -11.566 1.00 95.50 198 ALA A C 1
ATOM 1469 O O . ALA A 1 198 ? -11.298 -4.039 -10.895 1.00 95.50 198 ALA A O 1
ATOM 1470 N N . ILE A 1 199 ? -9.124 -4.613 -11.014 1.00 94.88 199 ILE A N 1
ATOM 1471 C CA . ILE A 1 199 ? -8.847 -4.424 -9.581 1.00 94.88 199 ILE A CA 1
ATOM 1472 C C . ILE A 1 199 ? -9.006 -2.950 -9.198 1.00 94.88 199 ILE A C 1
ATOM 1474 O O . ILE A 1 199 ? -9.695 -2.674 -8.223 1.00 94.88 199 ILE A O 1
ATOM 1478 N N . LEU A 1 200 ? -8.440 -2.022 -9.981 1.00 96.38 200 LEU A N 1
ATOM 1479 C CA . LEU A 1 200 ? -8.584 -0.578 -9.768 1.00 96.38 200 LEU A CA 1
ATOM 1480 C C . LEU A 1 200 ? -10.059 -0.162 -9.766 1.00 96.38 200 LEU A C 1
ATOM 1482 O O . LEU A 1 200 ? -10.531 0.371 -8.775 1.00 96.38 200 LEU A O 1
ATOM 1486 N N . ALA A 1 201 ? -10.818 -0.474 -10.820 1.00 96.81 201 ALA A N 1
ATOM 1487 C CA . ALA A 1 201 ? -12.233 -0.107 -10.901 1.00 96.81 201 ALA A CA 1
ATOM 1488 C C . ALA A 1 201 ? -13.060 -0.673 -9.730 1.00 96.81 201 ALA A C 1
ATOM 1490 O O . ALA A 1 201 ? -13.939 0.010 -9.208 1.00 96.81 201 ALA A O 1
ATOM 1491 N N . THR A 1 202 ? -12.752 -1.897 -9.289 1.00 96.50 202 THR A N 1
ATOM 1492 C CA . THR A 1 202 ? -13.410 -2.534 -8.137 1.00 96.50 202 THR A CA 1
ATOM 1493 C C . THR A 1 202 ? -13.037 -1.844 -6.821 1.00 96.50 202 THR A C 1
ATOM 1495 O O . THR A 1 202 ? -13.913 -1.554 -6.009 1.00 96.50 202 THR A O 1
ATOM 1498 N N . ALA A 1 203 ? -11.751 -1.559 -6.603 1.00 96.38 203 ALA A N 1
ATOM 1499 C CA . ALA A 1 203 ? -11.264 -0.881 -5.406 1.00 96.38 203 ALA A CA 1
ATOM 1500 C C . ALA A 1 203 ? -11.793 0.559 -5.332 1.00 96.38 203 ALA A C 1
ATOM 1502 O O . ALA A 1 203 ? -12.418 0.910 -4.333 1.00 96.38 203 ALA A O 1
ATOM 1503 N N . SER A 1 204 ? -11.674 1.344 -6.408 1.00 96.75 204 SER A N 1
ATOM 1504 C CA . SER A 1 204 ? -12.248 2.689 -6.510 1.00 96.75 204 SER A CA 1
ATOM 1505 C C . SER A 1 204 ? -13.758 2.696 -6.260 1.00 96.75 204 SER A C 1
ATOM 1507 O O . SER A 1 204 ? -14.240 3.553 -5.527 1.00 96.75 204 SER A O 1
ATOM 1509 N N . PHE A 1 205 ? -14.518 1.726 -6.789 1.00 95.94 205 PHE A N 1
ATOM 1510 C CA . PHE A 1 205 ? -15.954 1.606 -6.497 1.00 95.94 205 PHE A CA 1
ATOM 1511 C C . PHE A 1 205 ? -16.226 1.458 -4.991 1.00 95.94 205 PHE A C 1
ATOM 1513 O O . PHE A 1 205 ? -17.028 2.210 -4.440 1.00 95.94 205 PHE A O 1
ATOM 1520 N N . PHE A 1 206 ? -15.523 0.551 -4.303 1.00 95.06 206 PHE A N 1
ATOM 1521 C CA . PHE A 1 206 ? -15.676 0.385 -2.853 1.00 95.06 206 PHE A CA 1
ATOM 1522 C C . PHE A 1 206 ? -15.178 1.597 -2.051 1.00 95.06 206 PHE A C 1
ATOM 1524 O O . PHE A 1 206 ? -15.750 1.905 -1.008 1.00 95.06 206 PHE A O 1
ATOM 1531 N N . VAL A 1 207 ? -14.145 2.306 -2.521 1.00 95.56 207 VAL A N 1
ATOM 1532 C CA . VAL A 1 207 ? -13.675 3.554 -1.894 1.00 95.56 207 VAL A CA 1
ATOM 1533 C C . VAL A 1 207 ? -14.749 4.634 -1.986 1.00 95.56 207 VAL A C 1
ATOM 1535 O O . VAL A 1 207 ? -15.003 5.311 -0.994 1.00 95.56 207 VAL A O 1
ATOM 1538 N N . LEU A 1 208 ? -15.402 4.777 -3.143 1.00 94.19 208 LEU A N 1
ATOM 1539 C CA . LEU A 1 208 ? -16.472 5.753 -3.356 1.00 94.19 208 LEU A CA 1
ATOM 1540 C C . LEU A 1 208 ? -17.751 5.400 -2.575 1.00 94.19 208 LEU A C 1
ATOM 1542 O O . LEU A 1 208 ? -18.374 6.306 -2.022 1.00 94.19 208 LEU A O 1
ATOM 1546 N N . ASP A 1 209 ? -18.120 4.115 -2.485 1.00 93.06 209 ASP A N 1
ATOM 1547 C CA . ASP A 1 209 ? -19.237 3.644 -1.646 1.00 93.06 209 ASP A CA 1
ATOM 1548 C C . ASP A 1 209 ? -18.971 3.932 -0.160 1.00 93.06 209 ASP A C 1
ATOM 1550 O O . ASP A 1 209 ? -19.795 4.548 0.514 1.00 93.06 209 ASP A O 1
ATOM 1554 N N . GLU A 1 210 ? -17.787 3.572 0.351 1.00 90.06 210 GLU A N 1
ATOM 1555 C CA . GLU A 1 210 ? -17.450 3.776 1.764 1.00 90.06 210 GLU A CA 1
ATOM 1556 C C . GLU A 1 210 ? -17.186 5.254 2.115 1.00 90.06 210 GLU A C 1
ATOM 1558 O O . GLU A 1 210 ? -17.377 5.662 3.259 1.00 90.06 210 GLU A O 1
ATOM 1563 N N . ALA A 1 211 ? -16.792 6.079 1.141 1.00 89.56 211 ALA A N 1
ATOM 1564 C CA . ALA A 1 211 ? -16.721 7.531 1.292 1.00 89.56 211 ALA A CA 1
ATOM 1565 C C . ALA A 1 211 ? -18.098 8.224 1.233 1.00 89.56 211 ALA A C 1
ATOM 1567 O O . ALA A 1 211 ? -18.162 9.434 1.445 1.00 89.56 211 ALA A O 1
ATOM 1568 N N . GLY A 1 212 ? -19.183 7.495 0.939 1.00 87.50 212 GLY A N 1
ATOM 1569 C CA . GLY A 1 212 ? -20.533 8.052 0.801 1.00 87.50 212 GLY A CA 1
ATOM 1570 C C . GLY A 1 212 ? -20.736 8.902 -0.459 1.00 87.50 212 GLY A C 1
ATOM 1571 O O . GLY A 1 212 ? -21.658 9.710 -0.510 1.00 87.50 212 GLY A O 1
ATOM 1572 N N . LEU A 1 213 ? -19.873 8.749 -1.470 1.00 87.94 213 LEU A N 1
ATOM 1573 C CA . LEU A 1 213 ? -19.921 9.520 -2.720 1.00 87.94 213 LEU A CA 1
ATOM 1574 C C . LEU A 1 213 ? -20.817 8.876 -3.789 1.00 87.94 213 LEU A C 1
ATOM 1576 O O . LEU A 1 213 ? -21.174 9.533 -4.766 1.00 87.94 213 LEU A O 1
ATOM 1580 N N . LEU A 1 214 ? -21.190 7.604 -3.618 1.00 87.00 214 LEU A N 1
ATOM 1581 C CA . LEU A 1 214 ? -22.166 6.927 -4.470 1.00 87.00 214 LEU A CA 1
ATOM 1582 C C . LEU A 1 214 ? -23.572 7.081 -3.884 1.00 87.00 214 LEU A C 1
ATOM 1584 O O . LEU A 1 214 ? -23.937 6.388 -2.937 1.00 87.00 214 LEU A O 1
ATOM 1588 N N . THR A 1 215 ? -24.380 7.961 -4.476 1.00 77.69 215 THR A N 1
ATOM 1589 C CA . THR A 1 215 ? -25.810 8.068 -4.157 1.00 77.69 215 THR A CA 1
ATOM 1590 C C . THR A 1 215 ? -26.513 6.765 -4.531 1.00 77.69 215 THR A C 1
ATOM 1592 O O . THR A 1 215 ? -26.490 6.365 -5.699 1.00 77.69 215 THR A O 1
ATOM 1595 N N . ARG A 1 216 ? -27.158 6.088 -3.576 1.00 75.31 216 ARG A N 1
ATOM 1596 C CA . ARG A 1 216 ? -27.929 4.882 -3.892 1.00 75.31 216 ARG A CA 1
ATOM 1597 C C . ARG A 1 216 ? -29.296 5.294 -4.448 1.00 75.31 216 ARG A C 1
ATOM 1599 O O . ARG A 1 216 ? -29.867 6.273 -3.970 1.00 75.31 216 ARG A O 1
ATOM 1606 N N . PRO A 1 217 ? -29.889 4.544 -5.398 1.00 66.00 217 PRO A N 1
ATOM 1607 C CA . PRO A 1 217 ? -31.206 4.867 -5.968 1.00 66.00 217 PRO A CA 1
ATOM 1608 C C . PRO A 1 217 ? -32.404 4.916 -4.991 1.00 66.00 217 PRO A C 1
ATOM 1610 O O . PRO A 1 217 ? -33.524 5.123 -5.446 1.00 66.00 217 PRO A O 1
ATOM 1613 N N . GLY A 1 218 ? -32.196 4.722 -3.681 1.00 60.91 218 GLY A N 1
ATOM 1614 C CA . GLY A 1 218 ? -33.189 4.967 -2.626 1.00 60.91 218 GLY A CA 1
ATOM 1615 C C . GLY A 1 218 ? -33.000 6.295 -1.876 1.00 60.91 218 GLY A C 1
ATOM 1616 O O . GLY A 1 218 ? -33.991 6.901 -1.472 1.00 60.91 218 GLY A O 1
ATOM 1617 N N . ASP A 1 219 ? -31.770 6.804 -1.760 1.00 61.03 219 ASP A N 1
ATOM 1618 C CA . ASP A 1 219 ? -31.445 7.978 -0.929 1.00 61.03 219 ASP A CA 1
ATOM 1619 C C . ASP A 1 219 ? -32.054 9.273 -1.509 1.00 61.03 219 ASP A C 1
ATOM 1621 O O . ASP A 1 219 ? -32.463 10.184 -0.792 1.00 61.03 219 ASP A O 1
ATOM 1625 N N . ALA A 1 220 ? -32.196 9.335 -2.837 1.00 58.88 220 ALA A N 1
ATOM 1626 C CA . ALA A 1 220 ? -32.878 10.438 -3.515 1.00 58.88 220 ALA A CA 1
ATOM 1627 C C . ALA A 1 220 ? -34.377 10.522 -3.160 1.00 58.88 220 ALA A C 1
ATOM 1629 O O . ALA A 1 220 ? -34.945 11.612 -3.147 1.00 58.88 220 ALA A O 1
ATOM 1630 N N . SER A 1 221 ? -35.017 9.386 -2.851 1.00 54.75 221 SER A N 1
ATOM 1631 C CA . SER A 1 221 ? -36.443 9.341 -2.502 1.00 54.75 221 SER A CA 1
ATOM 1632 C C . SER A 1 221 ? -36.721 9.694 -1.038 1.00 54.75 221 SER A C 1
ATOM 1634 O O . SER A 1 221 ? -37.747 10.309 -0.759 1.00 54.75 221 SER A O 1
ATOM 1636 N N . SER A 1 222 ? -35.796 9.397 -0.115 1.00 55.84 222 SER A N 1
ATOM 1637 C CA . SER A 1 222 ? -35.887 9.866 1.275 1.00 55.84 222 SER A CA 1
ATOM 1638 C C . SER A 1 222 ? -35.671 11.374 1.375 1.00 55.84 222 SER A C 1
ATOM 1640 O O . SER A 1 222 ? -36.452 12.053 2.033 1.00 55.84 222 SER A O 1
ATOM 1642 N N . ASN A 1 223 ? -34.689 11.920 0.650 1.00 54.78 223 ASN A N 1
ATOM 1643 C CA . ASN A 1 223 ? -34.389 13.354 0.700 1.00 54.78 223 ASN A CA 1
ATOM 1644 C C . ASN A 1 223 ? -35.565 14.206 0.181 1.00 54.78 223 ASN A C 1
ATOM 1646 O O . ASN A 1 223 ? -35.895 15.225 0.779 1.00 54.78 223 ASN A O 1
ATOM 1650 N N . MET A 1 224 ? -36.266 13.752 -0.868 1.00 55.81 224 MET A N 1
ATOM 1651 C CA . MET A 1 224 ? -37.491 14.414 -1.344 1.00 55.81 224 MET A CA 1
ATOM 1652 C C . MET A 1 224 ? -38.675 14.286 -0.372 1.00 55.81 224 MET A C 1
ATOM 1654 O O . MET A 1 224 ? -39.527 15.172 -0.338 1.00 55.81 224 MET A O 1
ATOM 1658 N N . ALA A 1 225 ? -38.752 13.211 0.419 1.00 57.03 225 ALA A N 1
ATOM 1659 C CA . ALA A 1 225 ? -39.793 13.054 1.435 1.00 57.03 225 ALA A CA 1
ATOM 1660 C C . ALA A 1 225 ? -39.560 13.973 2.648 1.00 57.03 225 ALA A C 1
ATOM 1662 O O . ALA A 1 225 ? -40.520 14.511 3.195 1.00 57.03 225 ALA A O 1
ATOM 1663 N N . GLU A 1 226 ? -38.300 14.186 3.037 1.00 53.47 226 GLU A N 1
ATOM 1664 C CA . GLU A 1 226 ? -37.927 15.028 4.181 1.00 53.47 226 GLU A CA 1
ATOM 1665 C C . GLU A 1 226 ? -38.037 16.531 3.856 1.00 53.47 226 GLU A C 1
ATOM 1667 O O . GLU A 1 226 ? -38.559 17.297 4.662 1.00 53.47 226 GLU A O 1
ATOM 1672 N N . GLU A 1 227 ? -37.683 16.945 2.632 1.00 54.22 227 GLU A N 1
ATOM 1673 C CA . GLU A 1 227 ? -37.866 18.328 2.145 1.00 54.22 227 GLU A CA 1
ATOM 1674 C C . GLU A 1 227 ? -39.348 18.697 1.889 1.00 54.22 227 GLU A C 1
ATOM 1676 O O . GLU A 1 227 ? -39.693 19.870 1.762 1.00 54.22 227 GLU A O 1
ATOM 1681 N N . SER A 1 228 ? -40.253 17.708 1.865 1.00 54.31 228 SER A N 1
ATOM 1682 C CA . SER A 1 228 ? -41.703 17.912 1.688 1.00 54.31 228 SER A CA 1
ATOM 1683 C C . SER A 1 228 ? -42.478 18.135 2.998 1.00 54.31 228 SER A C 1
ATOM 1685 O O . SER A 1 228 ? -43.692 18.351 2.955 1.00 54.31 228 SER A O 1
ATOM 1687 N N . ALA A 1 229 ? -41.828 18.060 4.164 1.00 43.69 229 ALA A N 1
ATOM 1688 C CA . ALA A 1 229 ? -42.484 18.252 5.456 1.00 43.69 229 ALA A CA 1
ATOM 1689 C C . ALA A 1 229 ? -42.735 19.753 5.737 1.00 43.69 229 ALA A C 1
ATOM 1691 O O . ALA A 1 229 ? -41.775 20.526 5.786 1.00 43.69 229 ALA A O 1
ATOM 1692 N N . PRO A 1 230 ? -43.987 20.207 5.957 1.00 44.94 230 PRO A N 1
ATOM 1693 C CA . PRO A 1 230 ? -44.249 21.615 6.242 1.00 44.94 230 PRO A CA 1
ATOM 1694 C C . PRO A 1 230 ? -43.621 22.047 7.572 1.00 44.94 230 PRO A C 1
ATOM 1696 O O . PRO A 1 230 ? -43.962 21.516 8.629 1.00 44.94 230 PRO A O 1
ATOM 1699 N N . GLN A 1 231 ? -42.755 23.063 7.538 1.00 45.47 231 GLN A N 1
ATOM 1700 C CA . GLN A 1 231 ? -42.402 23.809 8.744 1.00 45.47 231 GLN A CA 1
ATOM 1701 C C . GLN A 1 231 ? -43.646 24.564 9.230 1.00 45.47 231 GLN A C 1
ATOM 1703 O O . GLN A 1 231 ? -44.028 25.576 8.638 1.00 45.47 231 GLN A O 1
ATOM 1708 N N . GLU A 1 232 ? -44.278 24.095 10.309 1.00 43.50 232 GLU A N 1
ATOM 1709 C CA . GLU A 1 232 ? -45.284 24.895 11.007 1.00 43.50 232 GLU A CA 1
ATOM 1710 C C . GLU A 1 232 ? -44.625 26.161 11.564 1.00 43.50 232 GLU A C 1
ATOM 1712 O O . GLU A 1 232 ? -43.775 26.127 12.456 1.00 43.50 232 GLU A O 1
ATOM 1717 N N . ALA A 1 233 ? -45.014 27.300 10.999 1.00 45.88 233 ALA A N 1
ATOM 1718 C CA . ALA A 1 233 ? -44.538 28.601 11.422 1.00 45.88 233 ALA A CA 1
ATOM 1719 C C . ALA A 1 233 ? -45.240 29.025 12.720 1.00 45.88 233 ALA A C 1
ATOM 1721 O O . ALA A 1 233 ? -46.403 29.426 12.698 1.00 45.88 233 ALA A O 1
ATOM 1722 N N . THR A 1 234 ? -44.519 29.025 13.842 1.00 39.22 234 THR A N 1
ATOM 1723 C CA . THR A 1 234 ? -44.910 29.813 15.018 1.00 39.22 234 THR A CA 1
ATOM 1724 C C . THR A 1 234 ? -44.227 31.173 14.941 1.00 39.22 234 THR A C 1
ATOM 1726 O O . THR A 1 234 ? -43.046 31.318 15.268 1.00 39.22 234 THR A O 1
ATOM 1729 N N . SER A 1 235 ? -44.966 32.167 14.459 1.00 39.91 235 SER A N 1
ATOM 1730 C CA . SER A 1 235 ? -44.538 33.561 14.450 1.00 39.91 235 SER A CA 1
ATOM 1731 C C . SER A 1 235 ? -44.515 34.130 15.872 1.00 39.91 235 SER A C 1
ATOM 1733 O O . SER A 1 235 ? -45.481 33.972 16.612 1.00 39.91 235 SER A O 1
ATOM 1735 N N . ASP A 1 236 ? -43.416 34.783 16.255 1.00 36.19 236 ASP A N 1
ATOM 1736 C CA . ASP A 1 236 ? -43.405 36.190 16.693 1.00 36.19 236 ASP A CA 1
ATOM 1737 C C . ASP A 1 236 ? -42.141 36.528 17.497 1.00 36.19 236 ASP A C 1
ATOM 1739 O O . ASP A 1 236 ? -41.718 35.831 18.419 1.00 36.19 236 ASP A O 1
ATOM 1743 N N . ALA A 1 237 ? -41.556 37.671 17.158 1.00 37.34 237 ALA A N 1
ATOM 1744 C CA . ALA A 1 237 ? -40.501 38.342 17.901 1.00 37.34 237 ALA A CA 1
ATOM 1745 C C . ALA A 1 237 ? -40.786 39.855 17.863 1.00 37.34 237 ALA A C 1
ATOM 1747 O O . ALA A 1 237 ? -41.528 40.314 16.995 1.00 37.34 237 ALA A O 1
ATOM 1748 N N . PRO A 1 238 ? -40.081 40.678 18.648 1.00 57.97 238 PRO A N 1
ATOM 1749 C CA . PRO A 1 238 ? -39.807 40.565 20.083 1.00 57.97 238 PRO A CA 1
ATOM 1750 C C . PRO A 1 238 ? -40.327 41.823 20.823 1.00 57.97 238 PRO A C 1
ATOM 1752 O O . PRO A 1 238 ? -40.445 42.868 20.195 1.00 57.97 238 PRO A O 1
ATOM 1755 N N . LEU A 1 239 ? -40.542 41.806 22.151 1.00 32.84 239 LEU A N 1
ATOM 1756 C CA . LEU A 1 239 ? -40.436 43.024 22.991 1.00 32.84 239 LEU A CA 1
ATOM 1757 C C . LEU A 1 239 ? -40.441 42.738 24.510 1.00 32.84 239 LEU A C 1
ATOM 1759 O O . LEU A 1 239 ? -40.855 41.682 24.976 1.00 32.84 239 LEU A O 1
ATOM 1763 N N . LEU A 1 240 ? -39.933 43.708 25.275 1.00 42.72 240 LEU A N 1
ATOM 1764 C CA . LEU A 1 240 ? -39.577 43.630 26.700 1.00 42.72 240 LEU A CA 1
ATOM 1765 C C . LEU A 1 240 ? -40.782 43.601 27.662 1.00 42.72 240 LEU A C 1
ATOM 1767 O O . LEU A 1 240 ? -41.609 44.515 27.611 1.00 42.72 240 LEU A O 1
ATOM 1771 N N . ARG A 1 241 ? -40.777 42.714 28.678 1.00 31.58 241 ARG A N 1
ATOM 1772 C CA . ARG A 1 241 ? -41.385 43.042 29.987 1.00 31.58 241 ARG A CA 1
ATOM 1773 C C . ARG A 1 241 ? -40.874 42.233 31.193 1.00 31.58 241 ARG A C 1
ATOM 1775 O O . ARG A 1 241 ? -41.022 41.025 31.241 1.00 31.58 241 ARG A O 1
ATOM 1782 N N . GLN A 1 242 ? -40.332 42.989 32.153 1.00 34.44 242 GLN A N 1
ATOM 1783 C CA . GLN A 1 242 ? -40.308 42.842 33.624 1.00 34.44 242 GLN A CA 1
ATOM 1784 C C . GLN A 1 242 ? -40.140 41.469 34.308 1.00 34.44 242 GLN A C 1
ATOM 1786 O O . GLN A 1 242 ? -40.851 40.503 34.071 1.00 34.44 242 GLN A O 1
ATOM 1791 N N . ALA A 1 243 ? -39.255 41.487 35.308 1.00 42.91 243 ALA A N 1
ATOM 1792 C CA . ALA A 1 243 ? -39.035 40.434 36.289 1.00 42.91 243 ALA A CA 1
ATOM 1793 C C . ALA A 1 243 ? -40.292 40.020 37.074 1.00 42.91 243 ALA A C 1
ATOM 1795 O O . ALA A 1 243 ? -41.112 40.855 37.456 1.00 42.91 243 ALA A O 1
ATOM 1796 N N . THR A 1 244 ? -40.346 38.741 37.443 1.00 32.81 244 THR A N 1
ATOM 1797 C CA . THR A 1 244 ? -40.914 38.253 38.710 1.00 32.81 244 THR A CA 1
ATOM 1798 C C . THR A 1 244 ? -40.321 36.871 38.996 1.00 32.81 244 THR A C 1
ATOM 1800 O O . THR A 1 244 ? -40.227 36.041 38.095 1.00 32.81 244 THR A O 1
ATOM 1803 N N . LEU A 1 245 ? -39.857 36.643 40.226 1.00 36.12 245 LEU A N 1
ATOM 1804 C CA . LEU A 1 245 ? -39.411 35.324 40.686 1.00 36.12 245 LEU A CA 1
ATOM 1805 C C . LEU A 1 245 ? -40.644 34.498 41.091 1.00 36.12 245 LEU A C 1
ATOM 1807 O O . LEU A 1 245 ? -41.544 35.074 41.706 1.00 36.12 245 LEU A O 1
ATOM 1811 N N . PRO A 1 246 ? -40.700 33.183 40.816 1.00 38.78 246 PRO A N 1
ATOM 1812 C CA . PRO A 1 246 ? -41.703 32.314 41.419 1.00 38.78 246 PRO A CA 1
ATOM 1813 C C . PRO A 1 246 ? -41.399 32.099 42.908 1.00 38.78 246 PRO A C 1
ATOM 1815 O O . PRO A 1 246 ? -40.331 31.599 43.263 1.00 38.78 246 PRO A O 1
ATOM 1818 N N . GLU A 1 247 ? -42.345 32.460 43.771 1.00 43.28 247 GLU A N 1
ATOM 1819 C CA . GLU A 1 247 ? -42.378 31.987 45.155 1.00 43.28 247 GLU A CA 1
ATOM 1820 C C . GLU A 1 247 ? -42.834 30.527 45.187 1.00 43.28 247 GLU A C 1
ATOM 1822 O O . GLU A 1 247 ? -44.020 30.265 45.006 1.00 43.28 247 GLU A O 1
ATOM 1827 N N . GLU A 1 248 ? -41.927 29.586 45.465 1.00 38.91 248 GLU A N 1
ATOM 1828 C CA . GLU A 1 248 ? -42.323 28.265 45.972 1.00 38.91 248 GLU A CA 1
ATOM 1829 C C . GLU A 1 248 ? -41.164 27.543 46.687 1.00 38.91 248 GLU A C 1
ATOM 1831 O O . GLU A 1 248 ? -40.494 26.694 46.108 1.00 38.91 248 GLU A O 1
ATOM 1836 N N . PHE A 1 249 ? -40.906 27.886 47.959 1.00 37.16 249 PHE A N 1
ATOM 1837 C CA . PHE A 1 249 ? -40.312 26.946 48.932 1.00 37.16 249 PHE A CA 1
ATOM 1838 C C . PHE A 1 249 ? -40.581 27.361 50.394 1.00 37.16 249 PHE A C 1
ATOM 1840 O O . PHE A 1 249 ? -39.676 27.635 51.185 1.00 37.16 249 PHE A O 1
ATOM 1847 N N . LEU A 1 250 ? -41.863 27.409 50.761 1.00 36.66 250 LEU A N 1
ATOM 1848 C CA . LEU A 1 250 ? -42.301 27.448 52.158 1.00 36.66 250 LEU A CA 1
ATOM 1849 C C . LEU A 1 250 ? -42.307 26.021 52.729 1.00 36.66 250 LEU A C 1
ATOM 1851 O O . LEU A 1 250 ? -43.283 25.308 52.543 1.00 36.66 250 LEU A O 1
ATOM 1855 N N . ASP A 1 251 ? -41.206 25.613 53.371 1.00 36.03 251 ASP A N 1
ATOM 1856 C CA . ASP A 1 251 ? -41.210 24.887 54.660 1.00 36.03 251 ASP A CA 1
ATOM 1857 C C . ASP A 1 251 ? -39.798 24.408 55.056 1.00 36.03 251 ASP A C 1
ATOM 1859 O O . ASP A 1 251 ? -39.309 23.368 54.614 1.00 36.03 251 ASP A O 1
ATOM 1863 N N . ALA A 1 252 ? -39.152 25.152 55.957 1.00 38.47 252 ALA A N 1
ATOM 1864 C CA . ALA A 1 252 ? -38.039 24.668 56.778 1.00 38.47 252 ALA A CA 1
ATOM 1865 C C . ALA A 1 252 ? -37.924 25.530 58.054 1.00 38.47 252 ALA A C 1
ATOM 1867 O O . ALA A 1 252 ? -37.692 26.738 57.947 1.00 38.47 252 ALA A O 1
ATOM 1868 N N . PRO A 1 253 ? -38.084 24.970 59.270 1.00 41.81 253 PRO A N 1
ATOM 1869 C CA . PRO A 1 253 ? -37.968 25.745 60.501 1.00 41.81 253 PRO A CA 1
ATOM 1870 C C . PRO A 1 253 ? -36.505 26.072 60.833 1.00 41.81 253 PRO A C 1
ATOM 1872 O O . PRO A 1 253 ? -35.601 25.253 60.671 1.00 41.81 253 PRO A O 1
ATOM 1875 N N . ALA A 1 254 ? -36.277 27.286 61.333 1.00 32.62 254 ALA A N 1
ATOM 1876 C CA . ALA A 1 254 ? -34.949 27.801 61.649 1.00 32.62 254 ALA A CA 1
ATOM 1877 C C . ALA A 1 254 ? -34.348 27.201 62.934 1.00 32.62 254 ALA A C 1
ATOM 1879 O O . ALA A 1 254 ? -35.050 26.956 63.915 1.00 32.62 254 ALA A O 1
ATOM 1880 N N . THR A 1 255 ? -33.018 27.073 62.989 1.00 33.84 255 THR A N 1
ATOM 1881 C CA . THR A 1 255 ? -32.276 26.908 64.252 1.00 33.84 255 THR A CA 1
ATOM 1882 C C . THR A 1 255 ? -30.966 27.709 64.224 1.00 33.84 255 THR A C 1
ATOM 1884 O O . THR A 1 255 ? -30.014 27.342 63.548 1.00 33.84 255 THR A O 1
ATOM 1887 N N . SER A 1 256 ? -30.993 28.834 64.951 1.00 35.06 256 SER A N 1
ATOM 1888 C CA . SER A 1 256 ? -29.907 29.651 65.540 1.00 35.06 256 SER A CA 1
ATOM 1889 C C . SER A 1 256 ? -28.503 29.735 64.907 1.00 35.06 256 SER A C 1
ATOM 1891 O O . SER A 1 256 ? -27.772 28.753 64.809 1.00 35.06 256 SER A O 1
ATOM 1893 N N . LEU A 1 257 ? -28.052 30.983 64.715 1.00 33.09 257 LEU A N 1
ATOM 1894 C CA . LEU A 1 257 ? -26.641 31.360 64.566 1.00 33.09 257 LEU A CA 1
ATOM 1895 C C . LEU A 1 257 ? -25.796 31.026 65.815 1.00 33.09 257 LEU A C 1
ATOM 1897 O O . LEU A 1 257 ? -26.265 31.169 66.943 1.00 33.09 257 LEU A O 1
ATOM 1901 N N . GLY A 1 258 ? -24.506 30.746 65.599 1.00 29.06 258 GLY A N 1
ATOM 1902 C CA . GLY A 1 258 ? -23.439 30.766 66.607 1.00 29.06 258 GLY A CA 1
ATOM 1903 C C . GLY A 1 258 ? -22.090 31.070 65.939 1.00 29.06 258 GLY A C 1
ATOM 1904 O O . GLY A 1 258 ? -21.758 30.455 64.930 1.00 29.06 258 GLY A O 1
ATOM 1905 N N . ALA A 1 259 ? -21.358 32.068 66.441 1.00 35.81 259 ALA A N 1
ATOM 1906 C CA . ALA A 1 259 ? -20.164 32.642 65.799 1.00 35.81 259 ALA A CA 1
ATOM 1907 C C . ALA A 1 259 ? -18.853 31.873 66.137 1.00 35.81 259 ALA A C 1
ATOM 1909 O O . ALA A 1 259 ? -18.864 31.030 67.035 1.00 35.81 259 ALA A O 1
ATOM 1910 N N . PRO A 1 260 ? -17.729 32.117 65.426 1.00 48.38 260 PRO A N 1
ATOM 1911 C CA . PRO A 1 260 ? -16.547 31.253 65.478 1.00 48.38 260 PRO A CA 1
ATOM 1912 C C . PRO A 1 260 ? -15.526 31.670 66.546 1.00 48.38 260 PRO A C 1
ATOM 1914 O O . PRO A 1 260 ? -15.414 32.846 66.884 1.00 48.38 260 PRO A O 1
ATOM 1917 N N . HIS A 1 261 ? -14.683 30.723 66.961 1.00 34.94 261 HIS A N 1
ATOM 1918 C CA . HIS A 1 261 ? -13.402 31.009 67.610 1.00 34.94 261 HIS A CA 1
ATOM 1919 C C . HIS A 1 261 ? -12.288 30.155 67.000 1.00 34.94 261 HIS A C 1
ATOM 1921 O O . HIS A 1 261 ? -12.446 28.952 66.800 1.00 34.94 261 HIS A O 1
ATOM 1927 N N . ALA A 1 262 ? -11.164 30.803 66.709 1.00 36.16 262 ALA A N 1
ATOM 1928 C CA . ALA A 1 262 ? -9.904 30.165 66.362 1.00 36.16 262 ALA A CA 1
ATOM 1929 C C . ALA A 1 262 ? -8.964 30.277 67.563 1.00 36.16 262 ALA A C 1
ATOM 1931 O O . ALA A 1 262 ? -8.898 31.346 68.168 1.00 36.16 262 ALA A O 1
ATOM 1932 N N . GLU A 1 263 ? -8.192 29.232 67.859 1.00 30.62 263 GLU A N 1
ATOM 1933 C CA . GLU A 1 263 ? -7.024 29.374 68.727 1.00 30.62 263 GLU A CA 1
ATOM 1934 C C . GLU A 1 263 ? -5.903 28.392 68.366 1.00 30.62 263 GLU A C 1
ATOM 1936 O O . GLU A 1 263 ? -6.109 27.377 67.701 1.00 30.62 263 GLU A O 1
ATOM 1941 N N . MET A 1 264 ? -4.689 28.776 68.749 1.00 33.91 264 MET A N 1
ATOM 1942 C CA . MET A 1 264 ? -3.403 28.258 68.290 1.00 33.91 264 MET A CA 1
ATOM 1943 C C . MET A 1 264 ? -2.588 27.846 69.517 1.00 33.91 264 MET A C 1
ATOM 1945 O O . MET A 1 264 ? -2.362 28.705 70.367 1.00 33.91 264 MET A O 1
ATOM 1949 N N . GLN A 1 265 ? -2.081 26.605 69.582 1.00 30.22 265 GLN A N 1
ATOM 1950 C CA . GLN A 1 265 ? -0.946 26.252 70.455 1.00 30.22 265 GLN A CA 1
ATOM 1951 C C . GLN A 1 265 ? -0.350 24.853 70.197 1.00 30.22 265 GLN A C 1
ATOM 1953 O O . GLN A 1 265 ? -1.061 23.854 70.122 1.00 30.22 265 GLN A O 1
ATOM 1958 N N . THR A 1 266 ? 0.982 24.807 70.135 1.00 37.94 266 THR A N 1
ATOM 1959 C CA . THR A 1 266 ? 1.870 23.675 70.486 1.00 37.94 266 THR A CA 1
ATOM 1960 C C . THR A 1 266 ? 2.554 24.025 71.830 1.00 37.94 266 THR A C 1
ATOM 1962 O O . THR A 1 266 ? 2.572 25.220 72.156 1.00 37.94 266 THR A O 1
ATOM 1965 N N . PRO A 1 267 ? 3.065 23.072 72.655 1.00 48.16 267 PRO A N 1
ATOM 1966 C CA . PRO A 1 267 ? 4.447 22.555 72.486 1.00 48.16 267 PRO A CA 1
ATOM 1967 C C . PRO A 1 267 ? 4.747 21.126 73.065 1.00 48.16 267 PRO A C 1
ATOM 1969 O O . PRO A 1 267 ? 3.843 20.402 73.469 1.00 48.16 267 PRO A O 1
ATOM 1972 N N . ASP A 1 268 ? 6.039 20.745 73.067 1.00 30.81 268 ASP A N 1
ATOM 1973 C CA . ASP A 1 268 ? 6.687 19.444 73.408 1.00 30.81 268 ASP A CA 1
ATOM 1974 C C . ASP A 1 268 ? 6.906 19.090 74.924 1.00 30.81 268 ASP A C 1
ATOM 1976 O O . ASP A 1 268 ? 6.514 19.868 75.790 1.00 30.81 268 ASP A O 1
ATOM 1980 N N . VAL A 1 269 ? 7.671 17.986 75.203 1.00 33.41 269 VAL A N 1
ATOM 1981 C CA . VAL A 1 269 ? 8.409 17.565 76.461 1.00 33.41 269 VAL A CA 1
ATOM 1982 C C . VAL A 1 269 ? 7.631 16.622 77.445 1.00 33.41 269 VAL A C 1
ATOM 1984 O O . VAL A 1 269 ? 6.492 16.932 77.760 1.00 33.41 269 VAL A O 1
ATOM 1987 N N . LEU A 1 270 ? 8.103 15.470 78.012 1.00 31.30 270 LEU A N 1
ATOM 1988 C CA . LEU A 1 270 ? 9.375 14.670 78.013 1.00 31.30 270 LEU A CA 1
ATOM 1989 C C . LEU A 1 270 ? 9.157 13.127 78.291 1.00 31.30 270 LEU A C 1
ATOM 1991 O O . LEU A 1 270 ? 8.035 12.672 78.482 1.00 31.30 270 LEU A O 1
ATOM 1995 N N . LEU A 1 271 ? 10.264 12.358 78.349 1.00 35.59 271 LEU A N 1
ATOM 1996 C CA . LEU A 1 271 ? 10.538 10.957 78.816 1.00 35.59 271 LEU A CA 1
ATOM 1997 C C . LEU A 1 271 ? 10.523 10.766 80.373 1.00 35.59 271 LEU A C 1
ATOM 1999 O O . LEU A 1 271 ? 10.383 11.801 81.030 1.00 35.59 271 LEU A O 1
ATOM 2003 N N . PRO A 1 272 ? 10.715 9.561 81.017 1.00 50.56 272 PRO A N 1
ATOM 2004 C CA . PRO A 1 272 ? 11.371 8.279 80.600 1.00 50.56 272 PRO A CA 1
ATOM 2005 C C . PRO A 1 272 ? 10.572 6.961 80.920 1.00 50.56 272 PRO A C 1
ATOM 2007 O O . PRO A 1 272 ? 9.435 7.040 81.371 1.00 50.56 272 PRO A O 1
ATOM 2010 N N . THR A 1 273 ? 11.003 5.716 80.611 1.00 31.70 273 THR A N 1
ATOM 2011 C CA . THR A 1 273 ? 12.060 4.881 81.268 1.00 31.70 273 THR A CA 1
ATOM 2012 C C . THR A 1 273 ? 12.256 3.533 80.526 1.00 31.70 273 THR A C 1
ATOM 2014 O O . THR A 1 273 ? 11.292 2.992 79.991 1.00 31.70 273 THR A O 1
ATOM 2017 N N . GLU A 1 274 ? 13.471 2.963 80.521 1.00 42.62 274 GLU A N 1
ATOM 2018 C CA . GLU A 1 274 ? 13.820 1.659 79.903 1.00 42.62 274 GLU A CA 1
ATOM 2019 C C . GLU A 1 274 ? 13.614 0.434 80.825 1.00 42.62 274 GLU A C 1
ATOM 2021 O O . GLU A 1 274 ? 13.735 0.566 82.041 1.00 42.62 274 GLU A O 1
ATOM 2026 N N . THR A 1 275 ? 13.417 -0.768 80.251 1.00 31.80 275 THR A N 1
ATOM 2027 C CA . THR A 1 275 ? 14.087 -2.055 80.610 1.00 31.80 275 THR A CA 1
ATOM 2028 C C . THR A 1 275 ? 13.699 -3.152 79.591 1.00 31.80 275 THR A C 1
ATOM 2030 O O . THR A 1 275 ? 12.544 -3.236 79.180 1.00 31.80 275 THR A O 1
ATOM 2033 N N . GLU A 1 276 ? 14.654 -3.992 79.172 1.00 37.56 276 GLU A N 1
ATOM 2034 C CA . GLU A 1 276 ? 14.471 -5.107 78.217 1.00 37.56 276 GLU A CA 1
ATOM 2035 C C . GLU A 1 276 ? 13.625 -6.286 78.748 1.00 37.56 276 GLU A C 1
ATOM 2037 O O . GLU A 1 276 ? 13.759 -6.630 79.920 1.00 37.56 276 GLU A O 1
ATOM 2042 N N . LEU A 1 277 ? 12.903 -7.009 77.861 1.00 34.81 277 LEU A N 1
ATOM 2043 C CA . LEU A 1 277 ? 13.164 -8.447 77.592 1.00 34.81 277 LEU A CA 1
ATOM 2044 C C . LEU A 1 277 ? 12.373 -9.041 76.390 1.00 34.81 277 LEU A C 1
ATOM 2046 O O . LEU A 1 277 ? 11.149 -9.093 76.409 1.00 34.81 277 LEU A O 1
ATOM 2050 N N . GLY A 1 278 ? 13.092 -9.619 75.416 1.00 30.80 278 GLY A N 1
ATOM 2051 C CA . GLY A 1 278 ? 12.752 -10.895 74.746 1.00 30.80 278 GLY A CA 1
ATOM 2052 C C . GLY A 1 278 ? 11.604 -11.005 73.715 1.00 30.80 278 GLY A C 1
ATOM 2053 O O . GLY A 1 278 ? 10.460 -11.260 74.077 1.00 30.80 278 GLY A O 1
ATOM 2054 N N . ALA A 1 279 ? 11.950 -11.058 72.418 1.00 43.03 279 ALA A N 1
ATOM 2055 C CA . ALA A 1 279 ? 11.143 -11.688 71.354 1.00 43.03 279 ALA A CA 1
ATOM 2056 C C . ALA A 1 279 ? 12.020 -12.128 70.153 1.00 43.03 279 ALA A C 1
ATOM 2058 O O . ALA A 1 279 ? 12.964 -11.412 69.818 1.00 43.03 279 ALA A O 1
ATOM 2059 N N . PRO A 1 280 ? 11.726 -13.265 69.479 1.00 48.22 280 PRO A N 1
ATOM 2060 C CA . PRO A 1 280 ? 12.241 -13.481 68.117 1.00 48.22 280 PRO A CA 1
ATOM 2061 C C . PRO A 1 280 ? 11.275 -14.191 67.137 1.00 48.22 280 PRO A C 1
ATOM 2063 O O . PRO A 1 280 ? 10.947 -15.361 67.335 1.00 48.22 280 PRO A O 1
ATOM 2066 N N . SER A 1 281 ? 10.899 -13.525 66.031 1.00 34.31 281 SER A N 1
ATOM 2067 C CA . SER A 1 281 ? 10.572 -14.082 64.684 1.00 34.31 281 SER A CA 1
ATOM 2068 C C . SER A 1 281 ? 9.903 -13.020 63.783 1.00 34.31 281 SER A C 1
ATOM 2070 O O . SER A 1 281 ? 9.316 -12.091 64.335 1.00 34.31 281 SER A O 1
ATOM 2072 N N . PRO A 1 282 ? 9.874 -13.163 62.435 1.00 44.91 282 PRO A N 1
ATOM 2073 C CA . PRO A 1 282 ? 10.571 -14.126 61.569 1.00 44.91 282 PRO A CA 1
ATOM 2074 C C . PRO A 1 282 ? 11.548 -13.459 60.565 1.00 44.91 282 PRO A C 1
ATOM 2076 O O . PRO A 1 282 ? 11.656 -12.238 60.477 1.00 44.91 282 PRO A O 1
ATOM 2079 N N . SER A 1 283 ? 12.279 -14.273 59.798 1.00 38.66 283 SER A N 1
ATOM 2080 C CA . SER A 1 283 ? 13.371 -13.858 58.904 1.00 38.66 283 SER A CA 1
ATOM 2081 C C . SER A 1 283 ? 12.945 -13.428 57.488 1.00 38.66 283 SER A C 1
ATOM 2083 O O . SER A 1 283 ? 12.226 -14.135 56.783 1.00 38.66 283 SER A O 1
ATOM 2085 N N . THR A 1 284 ? 13.499 -12.303 57.029 1.00 47.84 284 THR A N 1
ATOM 2086 C CA . THR A 1 284 ? 13.428 -11.799 55.642 1.00 47.84 284 THR A CA 1
ATOM 2087 C C . THR A 1 284 ? 14.478 -12.484 54.743 1.00 47.84 284 THR A C 1
ATOM 2089 O O . THR A 1 284 ? 15.610 -12.670 55.196 1.00 47.84 284 THR A O 1
ATOM 2092 N N . PRO A 1 285 ? 14.181 -12.830 53.472 1.00 48.12 285 PRO A N 1
ATOM 2093 C CA . PRO A 1 285 ? 15.187 -13.347 52.536 1.00 48.12 285 PRO A CA 1
ATOM 2094 C C . PRO A 1 285 ? 16.150 -12.241 52.043 1.00 48.12 285 PRO A C 1
ATOM 2096 O O . PRO A 1 285 ? 15.724 -11.096 51.871 1.00 48.12 285 PRO A O 1
ATOM 2099 N N . PRO A 1 286 ? 17.437 -12.546 51.782 1.00 53.22 286 PRO A N 1
ATOM 2100 C CA . PRO A 1 286 ? 18.427 -11.539 51.403 1.00 53.22 286 PRO A CA 1
ATOM 2101 C C . PRO A 1 286 ? 18.376 -11.143 49.918 1.00 53.22 286 PRO A C 1
ATOM 2103 O O . PRO A 1 286 ? 18.153 -11.965 49.028 1.00 53.22 286 PRO A O 1
ATOM 2106 N N . LEU A 1 287 ? 18.675 -9.867 49.661 1.00 42.94 287 LEU A N 1
ATOM 2107 C CA . LEU A 1 287 ? 18.909 -9.298 48.332 1.00 42.94 287 LEU A CA 1
ATOM 2108 C C . LEU A 1 287 ? 20.167 -9.888 47.675 1.00 42.94 287 LEU A C 1
ATOM 2110 O O . LEU A 1 287 ? 21.227 -9.970 48.295 1.00 42.94 287 LEU A O 1
ATOM 2114 N N . PHE A 1 288 ? 20.066 -10.224 46.390 1.00 47.00 288 PHE A N 1
ATOM 2115 C CA . PHE A 1 288 ? 21.181 -10.731 45.590 1.00 47.00 288 PHE A CA 1
ATOM 2116 C C . PHE A 1 288 ? 22.121 -9.576 45.195 1.00 47.00 288 PHE A C 1
ATOM 2118 O O . PHE A 1 288 ? 21.762 -8.736 44.370 1.00 47.00 288 PHE A O 1
ATOM 2125 N N . GLN A 1 289 ? 23.323 -9.516 45.777 1.00 50.00 289 GLN A N 1
ATOM 2126 C CA . GLN A 1 289 ? 24.366 -8.557 45.384 1.00 50.00 289 GLN A CA 1
ATOM 2127 C C . GLN A 1 289 ? 25.338 -9.193 44.371 1.00 50.00 289 GLN A C 1
ATOM 2129 O O . GLN A 1 289 ? 25.794 -10.314 44.603 1.00 50.00 289 GLN A O 1
ATOM 2134 N N . PRO A 1 290 ? 25.711 -8.505 43.274 1.00 46.34 290 PRO A N 1
ATOM 2135 C CA . PRO A 1 290 ? 26.723 -9.003 42.348 1.00 46.34 290 PRO A CA 1
ATOM 2136 C C . PRO A 1 290 ? 28.135 -8.872 42.944 1.00 46.34 290 PRO A C 1
ATOM 2138 O O . PRO A 1 290 ? 28.577 -7.786 43.314 1.00 46.34 290 PRO A O 1
ATOM 2141 N N . THR A 1 291 ? 28.865 -9.986 43.015 1.00 49.88 291 THR A N 1
ATOM 2142 C CA . THR A 1 291 ? 30.255 -10.038 43.498 1.00 49.88 291 THR A CA 1
ATOM 2143 C C . THR A 1 291 ? 31.237 -9.453 42.464 1.00 49.88 291 THR A C 1
ATOM 2145 O O . THR A 1 291 ? 31.058 -9.697 41.268 1.00 49.88 291 THR A O 1
ATOM 2148 N N . PRO A 1 292 ? 32.311 -8.740 42.866 1.00 47.06 292 PRO A N 1
ATOM 2149 C CA . PRO A 1 292 ? 33.347 -8.299 41.932 1.00 47.06 292 PRO A CA 1
ATOM 2150 C C . PRO A 1 292 ? 34.138 -9.493 41.378 1.00 47.06 292 PRO A C 1
ATOM 2152 O O . PRO A 1 292 ? 34.688 -10.286 42.142 1.00 47.06 292 PRO A O 1
ATOM 2155 N N . ALA A 1 293 ? 34.237 -9.608 40.053 1.00 51.69 293 ALA A N 1
ATOM 2156 C CA . ALA A 1 293 ? 35.021 -10.662 39.416 1.00 51.69 293 ALA A CA 1
ATOM 2157 C C . ALA A 1 293 ? 36.533 -10.400 39.553 1.00 51.69 293 ALA A C 1
ATOM 2159 O O . ALA A 1 293 ? 37.045 -9.364 39.122 1.00 51.69 293 ALA A O 1
ATOM 2160 N N . THR A 1 294 ? 37.267 -11.366 40.107 1.00 49.03 294 THR A N 1
ATOM 2161 C CA . THR A 1 294 ? 38.733 -11.366 40.126 1.00 49.03 294 THR A CA 1
ATOM 2162 C C . THR A 1 294 ? 39.296 -11.569 38.717 1.00 49.03 294 THR A C 1
ATOM 2164 O O . THR A 1 294 ? 38.933 -12.500 38.001 1.00 49.03 294 THR A O 1
ATOM 2167 N N . ARG A 1 295 ? 40.215 -10.687 38.307 1.00 51.47 295 ARG A N 1
ATOM 2168 C CA . ARG A 1 295 ? 40.917 -10.778 37.017 1.00 51.47 295 ARG A CA 1
ATOM 2169 C C . ARG A 1 295 ? 41.925 -11.941 37.046 1.00 51.47 295 ARG A C 1
ATOM 2171 O O . ARG A 1 295 ? 42.772 -11.943 37.939 1.00 51.47 295 ARG A O 1
ATOM 2178 N N . PRO A 1 296 ? 41.920 -12.874 36.077 1.00 53.12 296 PRO A N 1
ATOM 2179 C CA . PRO A 1 296 ? 43.019 -13.819 35.925 1.00 53.12 296 PRO A CA 1
ATOM 2180 C C . PRO A 1 296 ? 44.269 -13.115 35.369 1.00 53.12 296 PRO A C 1
ATOM 2182 O O . PRO A 1 296 ? 44.180 -12.217 34.529 1.00 53.12 296 PRO A O 1
ATOM 2185 N N . VAL A 1 297 ? 45.442 -13.535 35.847 1.00 62.00 297 VAL A N 1
ATOM 2186 C CA . VAL A 1 297 ? 46.757 -13.100 35.346 1.00 62.00 297 VAL A CA 1
ATOM 2187 C C . VAL A 1 297 ? 47.001 -13.726 33.962 1.00 62.00 297 VAL A C 1
ATOM 2189 O O . VAL A 1 297 ? 46.716 -14.913 33.794 1.00 62.00 297 VAL A O 1
ATOM 2192 N N . PRO A 1 298 ? 47.526 -12.987 32.964 1.00 54.22 298 PRO A N 1
ATOM 2193 C CA . PRO A 1 298 ? 47.833 -13.564 31.659 1.00 54.22 298 PRO A CA 1
ATOM 2194 C C . PRO A 1 298 ? 49.032 -14.521 31.738 1.00 54.22 298 PRO A C 1
ATOM 2196 O O . PRO A 1 298 ? 50.118 -14.142 32.178 1.00 54.22 298 PRO A O 1
ATOM 2199 N N . ALA A 1 299 ? 48.842 -15.755 31.270 1.00 56.50 299 ALA A N 1
ATOM 2200 C CA . ALA A 1 299 ? 49.930 -16.694 31.006 1.00 56.50 299 ALA A CA 1
ATOM 2201 C C . ALA A 1 299 ? 50.715 -16.277 29.739 1.00 56.50 299 ALA A C 1
ATOM 2203 O O . ALA A 1 299 ? 50.134 -15.647 28.849 1.00 56.50 299 ALA A O 1
ATOM 2204 N N . PRO A 1 300 ? 52.018 -16.602 29.628 1.00 51.06 300 PRO A N 1
ATOM 2205 C CA . PRO A 1 300 ? 52.845 -16.168 28.505 1.00 51.06 300 PRO A CA 1
ATOM 2206 C C . PRO A 1 300 ? 52.391 -16.773 27.171 1.00 51.06 300 PRO A C 1
ATOM 2208 O O . PRO A 1 300 ? 52.059 -17.954 27.071 1.00 51.06 300 PRO A O 1
ATOM 2211 N N . THR A 1 301 ? 52.412 -15.938 26.133 1.00 47.31 301 THR A N 1
ATOM 2212 C CA . THR A 1 301 ? 51.965 -16.264 24.778 1.00 47.31 301 THR A CA 1
ATOM 2213 C C . THR A 1 301 ? 52.816 -17.371 24.157 1.00 47.31 301 THR A C 1
ATOM 2215 O O . THR A 1 301 ? 53.963 -17.146 23.778 1.00 47.31 301 THR A O 1
ATOM 2218 N N . THR A 1 302 ? 52.234 -18.556 23.992 1.00 46.09 302 THR A N 1
ATOM 2219 C CA . THR A 1 302 ? 52.739 -19.579 23.069 1.00 46.09 302 THR A CA 1
ATOM 2220 C C . THR A 1 302 ? 51.981 -19.454 21.752 1.00 46.09 302 THR A C 1
ATOM 2222 O O . THR A 1 302 ? 50.755 -19.358 21.733 1.00 46.09 302 THR A O 1
ATOM 2225 N N . ILE A 1 303 ? 52.720 -19.382 20.644 1.00 55.00 303 ILE A N 1
ATOM 2226 C CA . ILE A 1 303 ? 52.145 -19.314 19.297 1.00 55.00 303 ILE A CA 1
ATOM 2227 C C . ILE A 1 303 ? 51.570 -20.702 18.975 1.00 55.00 303 ILE A C 1
ATOM 2229 O O . ILE A 1 303 ? 52.334 -21.668 19.023 1.00 55.00 303 ILE A O 1
ATOM 2233 N N . PRO A 1 304 ? 50.272 -20.843 18.650 1.00 48.19 304 PRO A N 1
ATOM 2234 C CA . PRO A 1 304 ? 49.752 -22.112 18.165 1.00 48.19 304 PRO A CA 1
ATOM 2235 C C . PRO A 1 304 ? 50.279 -22.380 16.750 1.00 48.19 304 PRO A C 1
ATOM 2237 O O . PRO A 1 304 ? 50.171 -21.526 15.867 1.00 48.19 304 PRO A O 1
ATOM 2240 N N . GLU A 1 305 ? 50.826 -23.576 16.523 1.00 55.59 305 GLU A N 1
ATOM 2241 C CA . GLU A 1 305 ? 51.080 -24.072 15.167 1.00 55.59 305 GLU A CA 1
ATOM 2242 C C . GLU A 1 305 ? 49.771 -24.114 14.355 1.00 55.59 305 GLU A C 1
ATOM 2244 O O . GLU A 1 305 ? 48.702 -24.392 14.915 1.00 55.59 305 GLU A O 1
ATOM 2249 N N . PRO A 1 306 ? 49.819 -23.874 13.032 1.00 52.16 306 PRO A N 1
ATOM 2250 C CA . PRO A 1 306 ? 48.639 -23.978 12.187 1.00 52.16 306 PRO A CA 1
ATOM 2251 C C . PRO A 1 306 ? 48.145 -25.429 12.143 1.00 52.16 306 PRO A C 1
ATOM 2253 O O . PRO A 1 306 ? 48.765 -26.302 11.536 1.00 52.16 306 PRO A O 1
ATOM 2256 N N . THR A 1 307 ? 46.996 -25.686 12.767 1.00 44.25 307 THR A N 1
ATOM 2257 C CA . THR A 1 307 ? 46.306 -26.977 12.659 1.00 44.25 307 THR A CA 1
ATOM 2258 C C . THR A 1 307 ? 45.886 -27.205 11.197 1.00 44.25 307 THR A C 1
ATOM 2260 O O . THR A 1 3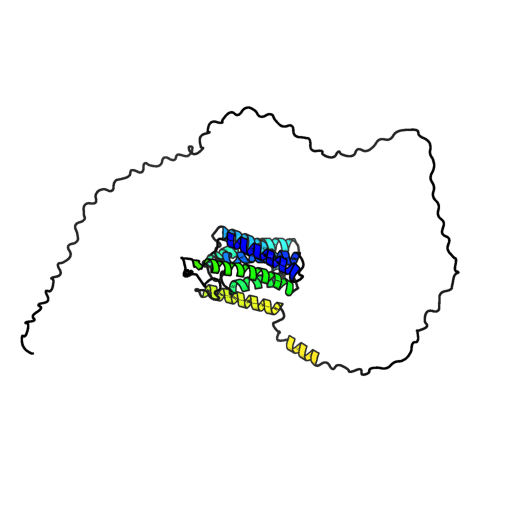07 ? 45.303 -26.295 10.601 1.00 44.25 307 THR A O 1
ATOM 2263 N N . PRO A 1 308 ? 46.169 -28.373 10.587 1.00 44.25 308 PRO A N 1
ATOM 2264 C CA . PRO A 1 308 ? 45.877 -28.609 9.174 1.00 44.25 308 PRO A CA 1
ATOM 2265 C C . PRO A 1 308 ? 44.370 -28.596 8.883 1.00 44.25 308 PRO A C 1
ATOM 2267 O O . PRO A 1 308 ? 43.555 -29.026 9.702 1.00 44.25 308 PRO A O 1
ATOM 2270 N N . SER A 1 309 ? 43.999 -28.119 7.692 1.00 42.00 309 SER A N 1
ATOM 2271 C CA . SER A 1 309 ? 42.604 -28.016 7.259 1.00 42.00 309 SER A CA 1
ATOM 2272 C C . SER A 1 309 ? 41.931 -29.385 7.107 1.00 42.00 309 SER A C 1
ATOM 2274 O O . SER A 1 309 ? 42.494 -30.336 6.559 1.00 42.00 309 SER A O 1
ATOM 2276 N N . LEU A 1 310 ? 40.664 -29.467 7.525 1.00 46.44 310 LEU A N 1
ATOM 2277 C CA . LEU A 1 310 ? 39.784 -30.627 7.327 1.00 46.44 310 LEU A CA 1
ATOM 2278 C C . LEU A 1 310 ? 39.260 -30.726 5.875 1.00 46.44 310 LEU A C 1
ATOM 2280 O O . LEU A 1 310 ? 38.070 -30.918 5.647 1.00 46.44 310 LEU A O 1
ATOM 2284 N N . GLU A 1 311 ? 40.145 -30.614 4.882 1.00 44.50 311 GLU A N 1
ATOM 2285 C CA . GLU A 1 311 ? 39.810 -30.784 3.455 1.00 44.50 311 GLU A CA 1
ATOM 2286 C C . GLU A 1 311 ? 40.155 -32.180 2.900 1.00 44.50 311 GLU A C 1
ATOM 2288 O O . GLU A 1 311 ? 39.901 -32.457 1.732 1.00 44.50 311 GLU A O 1
ATOM 2293 N N . ASN A 1 312 ? 40.706 -33.088 3.719 1.00 49.69 312 ASN A N 1
ATOM 2294 C CA . ASN A 1 312 ? 41.411 -34.279 3.220 1.00 49.69 312 ASN A CA 1
ATOM 2295 C C . ASN A 1 312 ? 40.869 -35.642 3.716 1.00 49.69 312 ASN A C 1
ATOM 2297 O O . ASN A 1 312 ? 41.635 -36.587 3.888 1.00 49.69 312 ASN A O 1
ATOM 2301 N N . VAL A 1 313 ? 39.551 -35.765 3.945 1.00 48.81 313 VAL A N 1
ATOM 2302 C CA . VAL A 1 313 ? 38.911 -37.028 4.409 1.00 48.81 313 VAL A CA 1
ATOM 2303 C C . VAL A 1 313 ? 37.928 -37.644 3.390 1.00 48.81 313 VAL A C 1
ATOM 2305 O O . VAL A 1 313 ? 37.524 -38.790 3.546 1.00 48.81 313 VAL A O 1
ATOM 2308 N N . PHE A 1 314 ? 37.607 -36.956 2.284 1.00 45.28 314 PHE A N 1
ATOM 2309 C CA . PHE A 1 314 ? 36.803 -37.515 1.178 1.00 45.28 314 PHE A CA 1
ATOM 2310 C C . PHE A 1 314 ? 37.451 -37.309 -0.201 1.00 45.28 314 PHE A C 1
ATOM 2312 O O . PHE A 1 314 ? 36.839 -36.809 -1.146 1.00 45.28 314 PHE A O 1
ATOM 2319 N N . SER A 1 315 ? 38.696 -37.769 -0.341 1.00 40.19 315 SER A N 1
ATOM 2320 C CA . SER A 1 315 ? 39.334 -37.944 -1.651 1.00 40.19 315 SER A CA 1
ATOM 2321 C C . SER A 1 315 ? 38.764 -39.170 -2.371 1.00 40.19 315 SER A C 1
ATOM 2323 O O . SER A 1 315 ? 39.360 -40.245 -2.378 1.00 40.19 315 SER A O 1
ATOM 2325 N N . VAL A 1 316 ? 37.605 -39.000 -3.015 1.00 49.88 316 VAL A N 1
ATOM 2326 C CA . VAL A 1 316 ? 37.183 -39.898 -4.100 1.00 49.88 316 VAL A CA 1
ATOM 2327 C C . VAL A 1 316 ? 38.234 -39.786 -5.213 1.00 49.88 316 VAL A C 1
ATOM 2329 O O . VAL A 1 316 ? 38.515 -38.664 -5.646 1.00 49.88 316 VAL A O 1
ATOM 2332 N N . PRO A 1 317 ? 38.825 -40.891 -5.705 1.00 45.75 317 PRO A N 1
ATOM 2333 C CA . PRO A 1 317 ? 39.797 -40.813 -6.785 1.00 45.75 317 PRO A CA 1
ATOM 2334 C C . PRO A 1 317 ? 39.116 -40.272 -8.045 1.00 45.75 317 PRO A C 1
ATOM 2336 O O . PRO A 1 317 ? 38.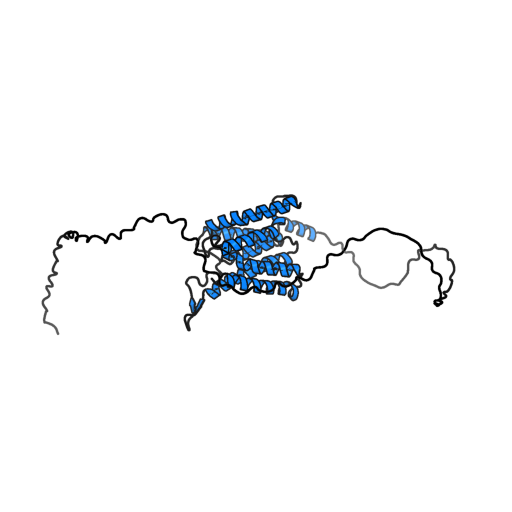301 -40.951 -8.672 1.00 45.75 317 PRO A O 1
ATOM 2339 N N . ARG A 1 318 ? 39.455 -39.036 -8.439 1.00 44.00 318 ARG A N 1
ATOM 2340 C CA . ARG A 1 318 ? 39.138 -38.552 -9.787 1.00 44.00 318 ARG A CA 1
ATOM 2341 C C . ARG A 1 318 ? 39.860 -39.463 -10.782 1.00 44.00 318 ARG A C 1
ATOM 2343 O O . ARG A 1 318 ? 41.079 -39.596 -10.658 1.00 44.00 318 ARG A O 1
ATOM 2350 N N . PRO A 1 319 ? 39.174 -40.035 -11.787 1.00 48.00 319 PRO A N 1
ATOM 2351 C CA . PRO A 1 319 ? 39.878 -40.654 -12.896 1.00 48.00 319 PRO A CA 1
ATOM 2352 C C . PRO A 1 319 ? 40.764 -39.598 -13.559 1.00 48.00 319 PRO A C 1
ATOM 2354 O O . PRO A 1 319 ? 40.340 -38.455 -13.769 1.00 48.00 319 PRO A O 1
ATOM 2357 N N . SER A 1 320 ? 41.999 -39.984 -13.871 1.00 40.69 320 SER A N 1
ATOM 2358 C CA . SER A 1 320 ? 42.948 -39.166 -14.617 1.00 40.69 320 SER A CA 1
ATOM 2359 C C . SER A 1 320 ? 42.275 -38.721 -15.909 1.00 40.69 320 SER A C 1
ATOM 2361 O O . SER A 1 320 ? 41.989 -39.543 -16.780 1.00 40.69 320 SER A O 1
ATOM 2363 N N . ARG A 1 321 ? 41.998 -37.422 -16.047 1.00 39.75 321 ARG A N 1
ATOM 2364 C CA . ARG A 1 321 ? 41.506 -36.882 -17.312 1.00 39.75 321 ARG A CA 1
ATOM 2365 C C . ARG A 1 321 ? 42.695 -36.815 -18.260 1.00 39.75 321 ARG A C 1
ATOM 2367 O O . ARG A 1 321 ? 43.360 -35.785 -18.337 1.00 39.75 321 ARG A O 1
ATOM 2374 N N . THR A 1 322 ? 42.977 -37.930 -18.932 1.00 41.81 322 THR A N 1
ATOM 2375 C CA . THR A 1 322 ? 43.876 -37.956 -20.083 1.00 41.81 322 THR A CA 1
ATOM 2376 C C . THR A 1 322 ? 43.395 -36.873 -21.033 1.00 41.81 322 THR A C 1
ATOM 2378 O O . THR A 1 322 ? 42.275 -36.933 -21.540 1.00 41.81 322 THR A O 1
ATOM 2381 N N . VAL A 1 323 ? 44.214 -35.841 -21.221 1.00 45.12 323 VAL A N 1
ATOM 2382 C CA . VAL A 1 323 ? 44.016 -34.900 -22.316 1.00 45.12 323 VAL A CA 1
ATOM 2383 C C . VAL A 1 323 ? 44.449 -35.659 -23.558 1.00 45.12 323 VAL A C 1
ATOM 2385 O O . VAL A 1 323 ? 45.625 -35.655 -23.916 1.00 45.12 323 VAL A O 1
ATOM 2388 N N . GLU A 1 324 ? 43.505 -36.366 -24.178 1.00 43.06 324 GLU A N 1
ATOM 2389 C CA . GLU A 1 324 ? 43.670 -36.766 -25.567 1.00 43.06 324 GLU A CA 1
ATOM 2390 C C . GLU A 1 324 ? 43.914 -35.485 -26.362 1.00 43.06 324 GLU A C 1
ATOM 2392 O O . GLU A 1 324 ? 43.062 -34.594 -26.431 1.00 43.06 324 GLU A O 1
ATOM 2397 N N . GLN A 1 325 ? 45.119 -35.365 -26.919 1.00 46.31 325 GLN A N 1
ATOM 2398 C CA . GLN A 1 325 ? 45.347 -34.406 -27.986 1.00 46.31 325 GLN A CA 1
ATOM 2399 C C . GLN A 1 325 ? 44.374 -34.762 -29.115 1.00 46.31 325 GLN A C 1
ATOM 2401 O O . GLN A 1 325 ? 44.285 -35.944 -29.461 1.00 46.31 325 GLN A O 1
ATOM 2406 N N . PRO A 1 326 ? 43.648 -33.792 -29.697 1.00 50.69 326 PRO A N 1
ATOM 2407 C CA . PRO A 1 326 ? 42.802 -34.082 -30.840 1.00 50.69 326 PRO A CA 1
ATOM 2408 C C . PRO A 1 326 ? 43.678 -34.652 -31.956 1.00 50.69 326 PRO A C 1
ATOM 2410 O O . PRO A 1 326 ? 44.621 -34.004 -32.417 1.00 50.69 326 PRO A O 1
ATOM 2413 N N . THR A 1 327 ? 43.376 -35.883 -32.365 1.00 55.72 327 THR A N 1
ATOM 2414 C CA . THR A 1 327 ? 44.013 -36.529 -33.512 1.00 55.72 327 THR A CA 1
ATOM 2415 C C . THR A 1 327 ? 43.882 -35.606 -34.727 1.00 55.72 327 THR A C 1
ATOM 2417 O O . THR A 1 327 ? 42.794 -35.060 -34.932 1.00 55.72 327 THR A O 1
ATOM 2420 N N . PRO A 1 328 ? 44.931 -35.412 -35.549 1.00 52.53 328 PRO A N 1
ATOM 2421 C CA . PRO A 1 328 ? 44.800 -34.634 -36.772 1.00 52.53 328 PRO A CA 1
ATOM 2422 C C . PRO A 1 328 ? 43.741 -35.271 -37.674 1.00 52.53 328 PRO A C 1
ATOM 2424 O O . PRO A 1 328 ? 43.950 -36.351 -38.227 1.00 52.53 328 PRO A O 1
ATOM 2427 N N . ILE A 1 329 ? 42.591 -34.608 -37.806 1.00 56.81 329 ILE A N 1
ATOM 2428 C CA . ILE A 1 329 ? 41.565 -34.996 -38.770 1.00 56.81 329 ILE A CA 1
ATOM 2429 C C . ILE A 1 329 ? 42.173 -34.756 -40.152 1.00 56.81 329 ILE A C 1
ATOM 2431 O O . ILE A 1 329 ? 42.480 -33.618 -40.512 1.00 56.81 329 ILE A O 1
ATOM 2435 N N . ALA A 1 330 ? 42.394 -35.834 -40.906 1.00 59.28 330 ALA A N 1
ATOM 2436 C CA . ALA A 1 330 ? 42.809 -35.729 -42.298 1.00 59.28 330 ALA A CA 1
ATOM 2437 C C . ALA A 1 330 ? 41.747 -34.928 -43.075 1.00 59.28 330 ALA A C 1
ATOM 2439 O O . ALA A 1 330 ? 40.556 -35.148 -42.845 1.00 59.28 330 ALA A O 1
ATOM 2440 N N . PRO A 1 331 ? 42.138 -34.002 -43.970 1.00 59.78 331 PRO A N 1
ATOM 2441 C CA . PRO A 1 331 ? 41.176 -33.179 -44.688 1.00 59.78 331 PRO A CA 1
ATOM 2442 C C . PRO A 1 331 ? 40.258 -34.061 -45.538 1.00 59.78 331 PRO A C 1
ATOM 2444 O O . PRO A 1 331 ? 40.711 -34.786 -46.425 1.00 59.78 331 PRO A O 1
ATOM 2447 N N . GLU A 1 332 ? 38.962 -33.984 -45.251 1.00 58.72 332 GLU A N 1
ATOM 2448 C CA . GLU A 1 332 ? 37.918 -34.640 -46.029 1.00 58.72 332 GLU A CA 1
ATOM 2449 C C . GLU A 1 332 ? 37.933 -34.075 -47.467 1.00 58.72 332 GLU A C 1
ATOM 2451 O O . GLU A 1 332 ? 38.039 -32.854 -47.644 1.00 58.72 332 GLU A O 1
ATOM 2456 N N . PRO A 1 333 ? 37.897 -34.919 -48.516 1.00 60.97 333 PRO A N 1
ATOM 2457 C CA . PRO A 1 333 ? 37.998 -34.441 -49.890 1.00 60.97 333 PRO A CA 1
ATOM 2458 C C . PRO A 1 333 ? 36.784 -33.576 -50.242 1.00 60.97 333 PRO A C 1
ATOM 2460 O O . PRO A 1 333 ? 35.642 -34.019 -50.127 1.00 60.97 333 PRO A O 1
ATOM 2463 N N . MET A 1 334 ? 37.033 -32.342 -50.695 1.00 56.22 334 MET A N 1
ATOM 2464 C CA . MET A 1 334 ? 35.956 -31.402 -51.020 1.00 56.22 334 MET A CA 1
ATOM 2465 C C . MET A 1 334 ? 34.989 -31.992 -52.061 1.00 56.22 334 MET A C 1
ATOM 2467 O O . MET A 1 334 ? 35.450 -32.524 -53.078 1.00 56.22 334 MET A O 1
ATOM 2471 N N . PRO A 1 335 ? 33.662 -31.836 -51.884 1.00 58.44 335 PRO A N 1
ATOM 2472 C CA . PRO A 1 335 ? 32.710 -32.165 -52.933 1.00 58.44 335 PRO A CA 1
ATOM 2473 C C . PRO A 1 335 ? 32.984 -31.280 -54.153 1.00 58.44 335 PRO A C 1
ATOM 2475 O O . PRO A 1 335 ? 32.966 -30.050 -54.065 1.00 58.44 335 PRO A O 1
ATOM 2478 N N . GLN A 1 336 ? 33.250 -31.911 -55.299 1.00 51.97 336 GLN A N 1
ATOM 2479 C CA . GLN A 1 336 ? 33.472 -31.202 -56.557 1.00 51.97 336 GLN A CA 1
ATOM 2480 C C . GLN A 1 336 ? 32.202 -30.434 -56.930 1.00 51.97 336 GLN A C 1
ATOM 2482 O O . GLN A 1 336 ? 31.168 -31.038 -57.220 1.00 51.97 336 GLN A O 1
ATOM 2487 N N . GLN A 1 337 ? 32.270 -29.102 -56.931 1.00 54.59 337 GLN A N 1
ATOM 2488 C CA . GLN A 1 337 ? 31.171 -28.301 -57.461 1.00 54.59 337 GLN A CA 1
ATOM 2489 C C . GLN A 1 337 ? 31.113 -28.463 -58.988 1.00 54.59 337 GLN A C 1
ATOM 2491 O O . GLN A 1 337 ? 32.158 -28.398 -59.642 1.00 54.59 337 GLN A O 1
ATOM 2496 N N . PRO A 1 338 ? 29.921 -28.668 -59.578 1.00 56.78 338 PRO A N 1
ATOM 2497 C CA . PRO A 1 338 ? 29.783 -28.746 -61.024 1.00 56.78 338 PRO A CA 1
ATOM 2498 C C . PRO A 1 338 ? 30.173 -27.408 -61.660 1.00 56.78 338 PRO A C 1
ATOM 2500 O O . PRO A 1 338 ? 29.718 -26.344 -61.241 1.00 56.78 338 PRO A O 1
ATOM 2503 N N . ILE A 1 339 ? 31.018 -27.476 -62.688 1.00 50.97 339 ILE A N 1
ATOM 2504 C CA . ILE A 1 339 ? 31.494 -26.308 -63.431 1.00 50.97 339 ILE A CA 1
ATOM 2505 C C . ILE A 1 339 ? 30.303 -25.661 -64.145 1.00 50.97 339 ILE A C 1
ATOM 2507 O O . ILE A 1 339 ? 29.808 -26.184 -65.143 1.00 50.97 339 ILE A O 1
ATOM 2511 N N . VAL A 1 340 ? 29.860 -24.504 -63.653 1.00 56.12 340 VAL A N 1
ATOM 2512 C CA . VAL A 1 340 ? 28.921 -23.638 -64.375 1.00 56.12 340 VAL A CA 1
ATOM 2513 C C . VAL A 1 340 ? 29.713 -22.894 -65.457 1.00 56.12 340 VAL A C 1
ATOM 2515 O O . VAL A 1 340 ? 30.636 -22.150 -65.114 1.00 56.12 340 VAL A O 1
ATOM 2518 N N . PRO A 1 341 ? 29.409 -23.069 -66.758 1.00 55.44 341 PRO A N 1
ATOM 2519 C CA . PRO A 1 341 ? 30.125 -22.367 -67.813 1.00 55.44 341 PRO A CA 1
ATOM 2520 C C . PRO A 1 341 ? 29.836 -20.863 -67.746 1.00 55.44 341 PRO A C 1
ATOM 2522 O O . PRO A 1 341 ? 28.696 -20.416 -67.876 1.00 55.44 341 PRO A O 1
ATOM 2525 N N . MET A 1 342 ? 30.898 -20.082 -67.557 1.00 47.59 342 MET A N 1
ATOM 2526 C CA . MET A 1 342 ? 30.862 -18.623 -67.519 1.00 47.59 342 MET A CA 1
ATOM 2527 C C . MET A 1 342 ? 30.429 -18.073 -68.886 1.00 47.59 342 MET A C 1
ATOM 2529 O O . MET A 1 342 ? 31.192 -18.115 -69.852 1.00 47.59 342 MET A O 1
ATOM 2533 N N . GLN A 1 343 ? 29.204 -17.550 -68.980 1.00 48.62 343 GLN A N 1
ATOM 2534 C CA . GLN A 1 343 ? 28.750 -16.838 -70.173 1.00 48.62 343 GLN A CA 1
ATOM 2535 C C . GLN A 1 343 ? 29.510 -15.515 -70.298 1.00 48.62 343 GLN A C 1
ATOM 2537 O O . GLN A 1 343 ? 29.330 -14.601 -69.496 1.00 48.62 343 GLN A O 1
ATOM 2542 N N . ILE A 1 344 ? 30.363 -15.420 -71.318 1.00 49.81 344 ILE A N 1
ATOM 2543 C CA . ILE A 1 344 ? 31.054 -14.185 -71.694 1.00 49.81 344 ILE A CA 1
ATOM 2544 C C . ILE A 1 344 ? 30.043 -13.279 -72.416 1.00 49.81 344 ILE A C 1
ATOM 2546 O O . ILE A 1 344 ? 29.564 -13.663 -73.488 1.00 49.81 344 ILE A O 1
ATOM 2550 N N . PRO A 1 345 ? 29.714 -12.080 -71.899 1.00 51.16 345 PRO A N 1
ATOM 2551 C CA . PRO A 1 345 ? 28.932 -11.116 -72.658 1.00 51.16 345 PRO A CA 1
ATOM 2552 C C . PRO A 1 345 ? 29.798 -10.538 -73.785 1.00 51.16 345 PRO A C 1
ATOM 2554 O O . PRO A 1 345 ? 30.740 -9.781 -73.550 1.00 51.16 345 PRO A O 1
ATOM 2557 N N . MET A 1 346 ? 29.468 -10.896 -75.025 1.00 45.25 346 MET A N 1
ATOM 2558 C CA . MET A 1 346 ? 30.064 -10.315 -76.230 1.00 45.25 346 MET A CA 1
ATOM 2559 C C . MET A 1 346 ? 29.640 -8.846 -76.355 1.00 45.25 346 MET A C 1
ATOM 2561 O O . MET A 1 346 ? 28.593 -8.541 -76.924 1.00 45.25 346 MET A O 1
ATOM 2565 N N . ASN A 1 347 ? 30.450 -7.928 -75.821 1.00 45.97 347 ASN A N 1
ATOM 2566 C CA . ASN A 1 347 ? 30.239 -6.489 -75.974 1.00 45.97 347 ASN A CA 1
ATOM 2567 C C . ASN A 1 347 ? 30.645 -6.034 -77.389 1.00 45.97 347 ASN A C 1
ATOM 2569 O O . ASN A 1 347 ? 31.741 -5.520 -77.612 1.00 45.97 347 ASN A O 1
ATOM 2573 N N . GLY A 1 348 ? 29.765 -6.279 -78.360 1.00 48.38 348 GLY A N 1
ATOM 2574 C CA . GLY A 1 348 ? 29.890 -5.770 -79.722 1.00 48.38 348 GLY A CA 1
ATOM 2575 C C . GLY A 1 348 ? 29.415 -4.321 -79.806 1.00 48.38 348 GLY A C 1
ATOM 2576 O O . GLY A 1 348 ? 28.223 -4.077 -79.961 1.00 48.38 348 GLY A O 1
ATOM 2577 N N . GLY A 1 349 ? 30.348 -3.371 -79.729 1.00 43.50 349 GLY A N 1
ATOM 2578 C CA . GLY A 1 349 ? 30.066 -1.938 -79.842 1.00 43.50 349 GLY A CA 1
ATOM 2579 C C . GLY A 1 349 ? 31.219 -1.191 -80.504 1.00 43.50 349 GLY A C 1
ATOM 2580 O O . GLY A 1 349 ? 32.142 -0.740 -79.830 1.00 43.50 349 GLY A O 1
ATOM 2581 N N . SER A 1 350 ? 31.183 -1.077 -81.832 1.00 52.19 350 SER A N 1
ATOM 2582 C CA . SER A 1 350 ? 32.127 -0.249 -82.592 1.00 52.19 350 SER A CA 1
ATOM 2583 C C . SER A 1 350 ? 31.894 1.242 -82.299 1.00 52.19 350 SER A C 1
ATOM 2585 O O . SER A 1 350 ? 30.736 1.659 -82.257 1.00 52.19 350 SER A O 1
ATOM 2587 N N . PRO A 1 351 ? 32.944 2.067 -82.133 1.00 54.47 351 PRO A N 1
ATOM 2588 C CA . PRO A 1 351 ? 32.775 3.506 -81.964 1.00 54.47 351 PRO A CA 1
ATOM 2589 C C . PRO A 1 351 ? 32.442 4.165 -83.310 1.00 54.47 351 PRO A C 1
ATOM 2591 O O . PRO A 1 351 ? 33.269 4.159 -84.223 1.00 54.47 351 PRO A O 1
ATOM 2594 N N . ASP A 1 352 ? 31.246 4.744 -83.435 1.00 51.97 352 ASP A N 1
ATOM 2595 C CA . ASP A 1 352 ? 30.887 5.556 -84.602 1.00 51.97 352 ASP A CA 1
ATOM 2596 C C . ASP A 1 352 ? 31.452 6.978 -84.453 1.00 51.97 352 ASP A C 1
ATOM 2598 O O . ASP A 1 352 ? 31.095 7.731 -83.546 1.00 51.97 352 ASP A O 1
ATOM 2602 N N . LEU A 1 353 ? 32.379 7.326 -85.344 1.00 49.31 353 LEU A N 1
ATOM 2603 C CA . LEU A 1 353 ? 33.013 8.638 -85.442 1.00 49.31 353 LEU A CA 1
ATOM 2604 C C . LEU A 1 353 ? 32.263 9.486 -86.479 1.00 49.31 353 LEU A C 1
ATOM 2606 O O . LEU A 1 353 ? 32.684 9.566 -87.637 1.00 49.31 353 LEU A O 1
ATOM 2610 N N . ARG A 1 354 ? 31.173 10.148 -86.064 1.00 45.28 354 ARG A N 1
ATOM 2611 C CA . ARG A 1 354 ? 30.517 11.237 -86.815 1.00 45.28 354 ARG A CA 1
ATOM 2612 C C . ARG A 1 354 ? 29.604 12.085 -85.926 1.00 45.28 354 ARG A C 1
ATOM 2614 O O . ARG A 1 354 ? 28.831 11.541 -85.151 1.00 45.28 354 ARG A O 1
ATOM 2621 N N . GLN A 1 355 ? 29.615 13.395 -86.206 1.00 44.00 355 GLN A N 1
ATOM 2622 C CA . GLN A 1 355 ? 28.851 14.475 -85.557 1.00 44.00 355 GLN A CA 1
ATOM 2623 C C . GLN A 1 355 ? 29.358 14.850 -84.152 1.00 44.00 355 GLN A C 1
ATOM 2625 O O . GLN A 1 355 ? 29.487 13.984 -83.297 1.00 44.00 355 GLN A O 1
ATOM 2630 N N . LEU A 1 356 ? 29.582 16.117 -83.804 1.00 39.44 356 LEU A N 1
ATOM 2631 C CA . LEU A 1 356 ? 29.841 17.383 -84.513 1.00 39.44 356 LEU A CA 1
ATOM 2632 C C . LEU A 1 356 ? 30.120 18.405 -83.393 1.00 39.44 356 LEU A C 1
ATOM 2634 O O . LEU A 1 356 ? 29.387 18.337 -82.382 1.00 39.44 356 LEU A O 1
#

Secondary structure (DSSP, 8-state):
---HHHHHHHHHHHHHHHHHHHHHHH---HHHHHHHHHHHHHHTTGGGGG-TTSHHHHHHHHHHHHHHHHHHHHHHHHHTT---SHHHHHHHHHHHHHIIIIIIHHHHHHH--SSSTTSSHHHHHHHHHHHHHH---S-HHHHHHHHHHHHHHHHHHHHHHHHTTEEEETTEEEE-TTTT-TT-S--S-HHHHHHHHHHHHHHHHHHHHHTT-S--TTHHHHHHHHTTS-----------------------------------------------------PPPPP-PPPPPPPPPPPP-PPPP-PPPS--S-----------PPP--PPPPPP---------------------